Protein AF-A0A2A2KIH8-F1 (afdb_monomer)

pLDDT: mean 77.85, std 20.14, range [33.59, 98.0]

Radius of gyration: 23.36 Å; Cα contacts (8 Å, |Δi|>4): 238; chains: 1; bounding box: 43×48×64 Å

Secondary structure (DSSP, 8-state):
---------------------------STTTTTTGGGTT-TTTHHHHHHH-TTTTT--------------SS----SS-PPTT-EEETTEEE-HHHHHHHHH--SS-B-GGGSEEEEEEE-TTS-EEETT---S----BPTT-S--TTT--EEEE--SPBTTBGGGTTSEEEE-TT---SEEPPP--------

Nearest PDB structures (foldseek):
  6inn-assembly2_B  TM=8.068E-01  e=9.706E-04  Homo sapiens
  6inn-assembly4_D  TM=8.093E-01  e=1.180E-03  Homo sapiens
  6inu-assembly1_A  TM=7.851E-01  e=1.260E-03  Homo sapiens
  1lit-assembly1_A  TM=5.280E-01  e=1.057E-04  Homo sapiens
  6ioe-assembly1_A  TM=7.556E-01  e=3.818E-03  Homo sapiens

Foldseek 3Di:
DDDDDDDDDDDDDDDDDDDDDPPQAAQDPCCVVCLVCCPPPVCVVVCCVHPVPSSVVDDDDDDDDDDDDDDDFPQPPVDDPPQWDDDPSGTDHPLLVVLVVFDPQDADADQQFEFEQWWADLVRDIAGPVRPDPDDFFAFVCPPPDPPAFTTKTAQSHQHVPRNSSHSGIYGHGPPRNHPYYDDDDDPPDPDD

Sequence (193 aa):
MGMLGCFPLLTFIAIIASINGQTCVDTAFDCGAKAGLCNNRAYTKLMTKQCPKTCGFCKVEPATTTTEASVGGGRAGKHCPDGWSMYDDACYKENDYVAGLTRTGSSQKGDGMCWIGLKRDRGDNWYWTDKTVWDYRNWAPSEPDQPGTQYCVQITSDVYTGYPEYYQNWNSYGCNAKLRSYVCKRDVLRILN

Mean predicted aligned error: 17.0 Å

InterPro domains:
  IPR001304 C-type lectin-like [PS50041] (85-179)
  IPR001304 C-type lectin-like [SM00034] (31-185)
  IPR003582 ShKT domain [PF01549] (23-58)
  IPR003582 ShKT domain [PS51670] (24-58)
  IPR003582 ShKT domain [SM00254] (23-59)
  IPR016186 C-type lectin-like/link domain superfamily [G3DSA:3.10.100.10] (93-190)
  IPR016187 C-type lectin fold [SSF56436] (43-187)
  IPR050111 C-type lectin and snaclec domain-containing protein [PTHR22803] (93-187)

Structure (mmCIF, N/CA/C/O backbone):
data_AF-A0A2A2KIH8-F1
#
_entry.id   AF-A0A2A2KIH8-F1
#
loop_
_atom_site.group_PDB
_atom_site.id
_atom_site.type_symbol
_atom_site.label_atom_id
_atom_site.label_alt_id
_atom_site.label_comp_id
_atom_site.label_asym_id
_atom_site.label_entity_id
_atom_site.label_seq_id
_atom_site.pdbx_PDB_ins_code
_atom_site.Cartn_x
_atom_site.Cartn_y
_atom_site.Cartn_z
_atom_site.occupancy
_atom_site.B_iso_or_equiv
_atom_site.auth_seq_id
_atom_site.auth_comp_id
_atom_site.auth_asym_id
_atom_site.auth_atom_id
_atom_site.pdbx_PDB_model_num
ATOM 1 N N . MET A 1 1 ? 13.570 -20.140 15.283 1.00 40.03 1 MET A N 1
ATOM 2 C CA . MET A 1 1 ? 14.044 -19.120 16.244 1.00 40.03 1 MET A CA 1
ATOM 3 C C . MET A 1 1 ? 12.993 -18.028 16.298 1.00 40.03 1 MET A C 1
ATOM 5 O O . MET A 1 1 ? 12.716 -17.422 15.272 1.00 40.03 1 MET A O 1
ATOM 9 N N . GLY A 1 2 ? 12.297 -17.929 17.431 1.00 35.12 2 GLY A N 1
ATOM 10 C CA . GLY A 1 2 ? 11.087 -17.122 17.587 1.00 35.12 2 GLY A CA 1
ATOM 11 C C . GLY A 1 2 ? 11.357 -15.620 17.559 1.00 35.12 2 GLY A C 1
ATOM 12 O O . GLY A 1 2 ? 12.327 -15.153 18.151 1.00 35.12 2 GLY A O 1
ATOM 13 N N . MET A 1 3 ? 10.480 -14.871 16.890 1.00 36.09 3 MET A N 1
ATOM 14 C CA . MET A 1 3 ? 10.410 -13.422 17.053 1.00 36.09 3 MET A CA 1
ATOM 15 C C . MET A 1 3 ? 9.692 -13.132 18.370 1.00 36.09 3 MET A C 1
ATOM 17 O O . MET A 1 3 ? 8.492 -13.359 18.513 1.00 36.09 3 MET A O 1
ATOM 21 N N . LEU A 1 4 ? 10.495 -12.714 19.343 1.00 38.59 4 LEU A N 1
ATOM 22 C CA . LEU A 1 4 ? 10.086 -12.246 20.657 1.00 38.59 4 LEU A CA 1
ATOM 23 C C . LEU A 1 4 ? 9.239 -10.979 20.545 1.00 38.59 4 LEU A C 1
ATOM 25 O O . LEU A 1 4 ? 9.441 -10.137 19.671 1.00 38.59 4 LEU A O 1
ATOM 29 N N . GLY A 1 5 ? 8.265 -10.907 21.446 1.00 33.59 5 GLY A N 1
ATOM 30 C CA . GLY A 1 5 ? 7.178 -9.952 21.440 1.00 33.59 5 GLY A CA 1
ATOM 31 C C . GLY A 1 5 ? 7.586 -8.521 21.767 1.00 33.59 5 GLY A C 1
ATOM 32 O O . GLY A 1 5 ? 8.546 -8.244 22.480 1.00 33.59 5 GLY A O 1
ATOM 33 N N . CYS A 1 6 ? 6.758 -7.619 21.259 1.00 48.94 6 CYS A N 1
ATOM 34 C CA . CYS A 1 6 ? 6.640 -6.247 21.707 1.00 48.94 6 CYS A CA 1
ATOM 35 C C . CYS A 1 6 ? 6.055 -6.250 23.128 1.00 48.94 6 CYS A C 1
ATOM 37 O O . CYS A 1 6 ? 4.875 -6.547 23.284 1.00 48.94 6 CYS A O 1
ATOM 39 N N . PHE A 1 7 ? 6.852 -5.932 24.151 1.00 37.19 7 PHE A N 1
ATOM 40 C CA . PHE A 1 7 ? 6.341 -5.504 25.458 1.00 37.19 7 PHE A CA 1
ATOM 41 C C . PHE A 1 7 ? 7.174 -4.330 26.026 1.00 37.19 7 PHE A C 1
ATOM 43 O O . PHE A 1 7 ? 8.343 -4.179 25.669 1.00 37.19 7 PHE A O 1
ATOM 50 N N . PRO A 1 8 ? 6.539 -3.463 26.837 1.00 60.94 8 PRO A N 1
ATOM 51 C CA . PRO A 1 8 ? 6.831 -2.040 27.014 1.00 60.94 8 PRO A CA 1
ATOM 52 C C . PRO A 1 8 ? 7.525 -1.735 28.350 1.00 60.94 8 PRO A C 1
ATOM 54 O O . PRO A 1 8 ? 7.538 -2.588 29.225 1.00 60.94 8 PRO A O 1
ATOM 57 N N . LEU A 1 9 ? 7.988 -0.492 28.538 1.00 41.12 9 LEU A N 1
ATOM 58 C CA . LEU A 1 9 ? 8.052 0.256 29.816 1.00 41.12 9 LEU A CA 1
ATOM 59 C C . LEU A 1 9 ? 8.423 1.724 29.463 1.00 41.12 9 LEU A C 1
ATOM 61 O O . LEU A 1 9 ? 9.438 1.935 28.811 1.00 41.12 9 LEU A O 1
ATOM 65 N N . LEU A 1 10 ? 7.500 2.704 29.578 1.00 42.00 10 LEU A N 1
ATOM 66 C CA . LEU A 1 10 ? 7.214 3.576 30.755 1.00 42.00 10 LEU A CA 1
ATOM 67 C C . LEU A 1 10 ? 8.338 4.636 30.954 1.00 42.00 10 LEU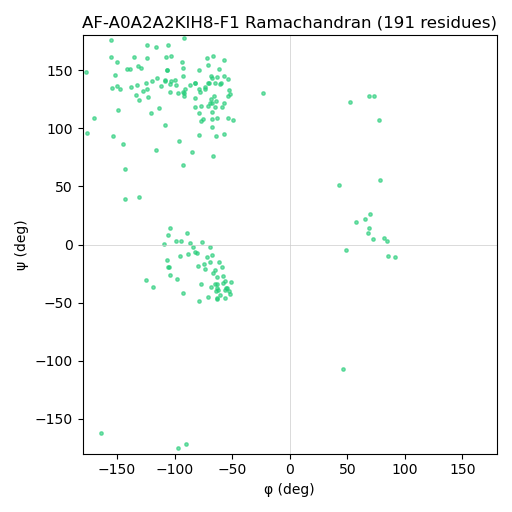 A C 1
ATOM 69 O O . LEU A 1 10 ? 9.499 4.263 30.955 1.00 42.00 10 LEU A O 1
ATOM 73 N N . THR A 1 11 ? 8.147 5.964 31.079 1.00 42.84 11 THR A N 1
ATOM 74 C CA . THR A 1 11 ? 7.104 6.795 31.731 1.00 42.84 11 THR A CA 1
ATOM 75 C C . THR A 1 11 ? 7.373 8.309 31.487 1.00 42.84 11 THR A C 1
ATOM 77 O O . THR A 1 11 ? 8.537 8.681 31.480 1.00 42.84 11 THR A O 1
ATOM 80 N N . PHE A 1 12 ? 6.312 9.146 31.410 1.00 41.41 12 PHE A N 1
ATOM 81 C CA . PHE A 1 12 ? 6.200 10.616 31.674 1.00 41.41 12 PHE A CA 1
ATOM 82 C C . PHE A 1 12 ? 7.186 11.596 30.978 1.00 41.41 12 PHE A C 1
ATOM 84 O O . PHE A 1 12 ? 8.391 11.490 31.124 1.00 41.41 12 PHE A O 1
ATOM 91 N N . ILE A 1 13 ? 6.732 12.601 30.211 1.00 42.28 13 ILE A N 1
ATOM 92 C CA . ILE A 1 13 ? 6.245 13.915 30.695 1.00 42.28 13 ILE A CA 1
ATOM 93 C C . ILE A 1 13 ? 5.121 14.451 29.785 1.00 42.28 13 ILE A C 1
ATOM 95 O O . ILE A 1 13 ? 5.240 14.475 28.563 1.00 42.28 13 ILE A O 1
ATOM 99 N N . ALA A 1 14 ? 4.046 14.929 30.412 1.00 45.81 14 ALA A N 1
ATOM 100 C CA . ALA A 1 14 ? 2.963 15.697 29.807 1.00 45.81 14 ALA A CA 1
ATOM 101 C C . ALA A 1 14 ? 3.190 17.200 30.025 1.00 45.81 14 ALA A C 1
ATOM 103 O O . ALA A 1 14 ? 3.364 17.558 31.183 1.00 45.81 14 ALA A O 1
ATOM 104 N N . ILE A 1 15 ? 3.104 18.048 28.983 1.00 42.38 15 ILE A N 1
ATOM 105 C CA . ILE A 1 15 ? 2.693 19.480 29.031 1.00 42.38 15 ILE A CA 1
ATOM 106 C C . ILE A 1 15 ? 2.097 19.847 27.642 1.00 42.38 15 ILE A C 1
ATOM 108 O O . ILE A 1 15 ? 2.833 19.892 26.666 1.00 42.38 15 ILE A O 1
ATOM 112 N N . ILE A 1 16 ? 0.773 19.758 27.434 1.00 45.53 16 ILE A N 1
ATOM 113 C CA . ILE A 1 16 ? -0.297 20.790 27.516 1.00 45.53 16 ILE A CA 1
ATOM 114 C C . ILE A 1 16 ? -0.380 21.748 26.307 1.00 45.53 16 ILE A C 1
ATOM 116 O O . ILE A 1 16 ? 0.359 22.720 26.215 1.00 45.53 16 ILE A O 1
ATOM 120 N N . ALA A 1 17 ? -1.424 21.551 25.492 1.00 34.47 17 ALA A N 1
ATOM 121 C CA . ALA A 1 17 ? -2.364 22.604 25.100 1.00 34.47 17 ALA A CA 1
ATOM 122 C C . ALA A 1 17 ? -3.743 21.961 24.868 1.00 34.47 17 ALA A C 1
ATOM 124 O O . ALA A 1 17 ? -3.915 21.093 24.017 1.00 34.47 17 ALA A O 1
ATOM 125 N N . SER A 1 18 ? -4.706 22.350 25.700 1.00 45.62 18 SER A N 1
ATOM 126 C CA . SER A 1 18 ? -6.111 21.968 25.592 1.00 45.62 18 SER A CA 1
ATOM 127 C C . SER A 1 18 ? -6.720 22.596 24.336 1.00 45.62 18 SER A C 1
ATOM 129 O O . SER A 1 18 ? -6.751 23.820 24.229 1.00 45.62 18 SER A O 1
ATOM 131 N N . ILE A 1 19 ? -7.245 21.776 23.425 1.00 46.00 19 ILE A N 1
ATOM 132 C CA . ILE A 1 19 ? -8.349 22.167 22.544 1.00 46.00 19 ILE A CA 1
ATOM 133 C C . ILE A 1 19 ? -9.507 21.205 22.810 1.00 46.00 19 ILE A C 1
ATOM 135 O O . ILE A 1 19 ? -9.412 19.993 22.639 1.00 46.00 19 ILE A O 1
ATOM 139 N N . ASN A 1 20 ? -10.552 21.802 23.374 1.00 45.47 20 ASN A N 1
ATOM 140 C CA . ASN A 1 20 ? -11.739 21.215 23.973 1.00 45.47 20 ASN A CA 1
ATOM 141 C C . ASN A 1 20 ? -12.441 20.161 23.105 1.00 45.47 20 ASN A C 1
ATOM 143 O O . ASN A 1 20 ? -13.191 20.485 22.192 1.00 45.47 20 ASN A O 1
ATOM 147 N N . GLY A 1 21 ? -12.298 18.904 23.511 1.00 47.25 21 GLY A N 1
ATOM 148 C CA . GLY A 1 21 ? -13.246 17.833 23.234 1.00 47.25 21 GLY A CA 1
ATOM 149 C C . GLY A 1 21 ? -13.265 16.920 24.450 1.00 47.25 21 GLY A C 1
ATOM 150 O O . GLY A 1 21 ? -12.470 15.989 24.531 1.00 47.25 21 GLY A O 1
ATOM 151 N N . GLN A 1 22 ? -14.096 17.231 25.450 1.00 52.88 22 GLN A N 1
ATOM 152 C CA . GLN A 1 22 ? -14.251 16.381 26.633 1.00 52.88 22 GLN A CA 1
ATOM 153 C C . GLN A 1 22 ? -14.841 15.037 26.198 1.00 52.88 22 GLN A C 1
ATOM 155 O O . GLN A 1 22 ? -16.054 14.871 26.090 1.00 52.88 22 GLN A O 1
ATOM 160 N N . THR A 1 23 ? -13.976 14.061 25.932 1.00 60.69 23 THR A N 1
ATOM 161 C CA . THR A 1 23 ? -14.383 12.676 25.722 1.00 60.69 23 THR A CA 1
ATOM 162 C C . THR A 1 23 ? -15.017 12.178 27.016 1.00 60.69 23 THR A C 1
ATOM 164 O O . THR A 1 23 ? -14.330 12.001 28.023 1.00 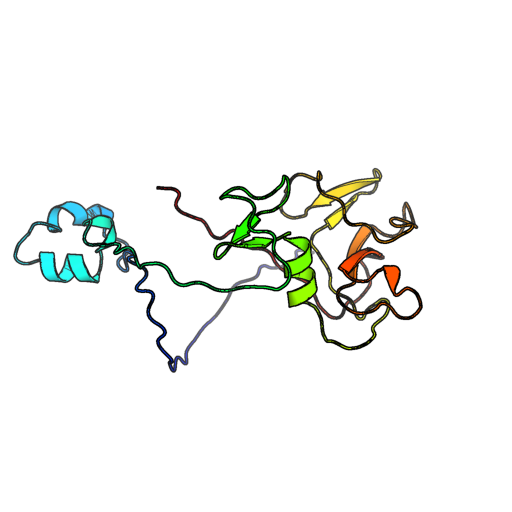60.69 23 THR A O 1
ATOM 167 N N . CYS A 1 24 ? -16.334 11.994 27.012 1.00 76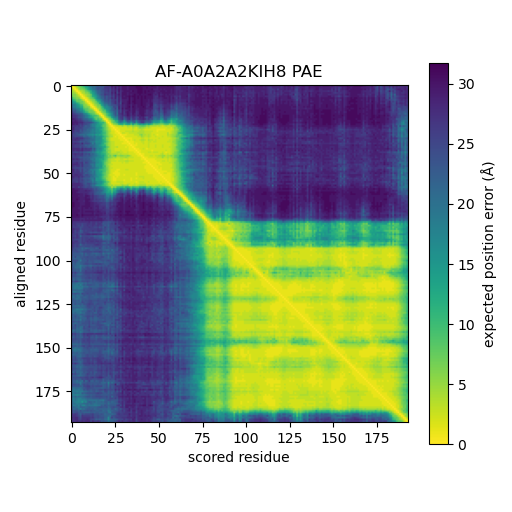.25 24 CYS A N 1
ATOM 168 C CA . CYS A 1 24 ? -17.060 11.502 28.172 1.00 76.25 24 CYS A CA 1
ATOM 169 C C . CYS A 1 24 ? -16.885 9.982 28.290 1.00 76.25 24 CYS A C 1
ATOM 171 O O . CYS A 1 24 ? -17.580 9.203 27.636 1.00 76.25 24 CYS A O 1
ATOM 173 N N . VAL A 1 25 ? -15.902 9.565 29.087 1.00 82.69 25 VAL A N 1
ATOM 174 C CA . VAL A 1 25 ? -15.542 8.160 29.307 1.00 82.69 25 VAL A CA 1
ATOM 175 C C . VAL A 1 25 ? -15.404 7.868 30.795 1.00 82.69 25 VAL A C 1
ATOM 177 O O . VAL A 1 25 ? -15.100 8.757 31.591 1.00 82.69 25 VAL A O 1
ATOM 180 N N . ASP A 1 26 ? -15.621 6.611 31.166 1.00 88.06 26 ASP A N 1
ATOM 181 C CA . ASP A 1 26 ? -15.340 6.136 32.516 1.00 88.06 26 ASP A CA 1
ATOM 182 C C . ASP A 1 26 ? -13.826 6.013 32.711 1.00 88.06 26 ASP A C 1
ATOM 184 O O . ASP A 1 26 ? -13.116 5.494 31.851 1.00 88.06 26 ASP A O 1
ATOM 188 N N . THR A 1 27 ? -13.328 6.516 33.836 1.00 85.19 27 THR A N 1
ATOM 189 C CA . THR A 1 27 ? -11.907 6.479 34.207 1.00 85.19 27 THR A CA 1
ATOM 190 C C . THR A 1 27 ? -11.608 5.437 35.282 1.00 85.19 27 THR A C 1
ATOM 192 O O . THR A 1 27 ? -10.458 5.024 35.416 1.00 85.19 27 THR A O 1
ATOM 195 N N . ALA A 1 28 ? -12.620 4.977 36.027 1.00 84.88 28 ALA A N 1
ATOM 196 C CA . ALA A 1 28 ? -12.488 3.861 36.961 1.00 84.88 28 ALA A CA 1
ATOM 197 C C . ALA A 1 28 ? -12.849 2.522 36.293 1.00 84.88 28 ALA A C 1
ATOM 199 O O . ALA A 1 28 ? -13.746 2.442 35.456 1.00 84.88 28 ALA A O 1
ATOM 200 N N . PHE A 1 29 ? -12.149 1.450 36.672 1.00 90.25 29 PHE A N 1
ATOM 201 C CA . PHE A 1 29 ? -12.326 0.119 36.076 1.00 90.25 29 PHE A CA 1
ATOM 202 C C . PHE A 1 29 ? -13.546 -0.637 36.628 1.00 90.25 29 PHE A C 1
ATOM 204 O O . PHE A 1 29 ? -14.017 -1.587 36.007 1.00 90.25 29 PHE A O 1
ATOM 211 N N . ASP A 1 30 ? -14.066 -0.232 37.788 1.00 89.69 30 ASP A N 1
ATOM 212 C CA . ASP A 1 30 ? -15.149 -0.906 38.507 1.00 89.69 30 ASP A CA 1
ATOM 213 C C . ASP A 1 30 ? -16.505 -0.194 38.374 1.00 89.69 30 ASP A C 1
ATOM 215 O O . ASP A 1 30 ? -17.454 -0.537 39.082 1.00 89.69 30 ASP A O 1
ATOM 219 N N . CYS A 1 31 ? -16.642 0.745 37.431 1.00 88.19 31 CYS A N 1
ATOM 220 C CA . CYS A 1 31 ? -17.881 1.497 37.221 1.00 88.19 31 CYS A CA 1
ATOM 221 C C . CYS A 1 31 ? -19.115 0.596 37.052 1.00 88.19 31 CYS A C 1
ATOM 223 O O . CYS A 1 31 ? -20.152 0.874 37.651 1.00 88.19 31 CYS A O 1
ATOM 225 N N . GLY A 1 32 ? -18.998 -0.532 36.339 1.00 89.94 32 GLY A N 1
ATOM 226 C CA . GLY A 1 32 ? -20.096 -1.494 36.175 1.00 89.94 32 GLY A CA 1
ATOM 227 C C . GLY A 1 32 ? -20.556 -2.130 37.493 1.00 89.94 32 GLY A C 1
ATOM 228 O O . GLY A 1 32 ? -21.753 -2.251 37.740 1.00 89.94 32 GLY A O 1
ATOM 229 N N . ALA A 1 33 ? -19.621 -2.456 38.390 1.00 90.38 33 ALA A N 1
ATOM 230 C CA . ALA A 1 33 ? -19.938 -2.986 39.718 1.00 90.38 33 ALA A CA 1
ATOM 231 C C . ALA A 1 33 ? -20.491 -1.905 40.666 1.00 90.38 33 ALA A C 1
ATOM 233 O O . ALA A 1 33 ? -21.143 -2.217 41.663 1.00 90.38 33 ALA A O 1
ATOM 234 N N . LYS A 1 34 ? -20.228 -0.627 40.367 1.00 90.12 34 LYS A N 1
ATOM 235 C CA . LYS A 1 34 ? -20.638 0.536 41.166 1.00 90.12 34 LYS A CA 1
ATOM 236 C C . LYS A 1 34 ? -21.797 1.324 40.558 1.00 90.12 34 LYS A C 1
ATOM 238 O O . LYS A 1 34 ? -22.163 2.355 41.113 1.00 90.12 34 LYS A O 1
ATOM 243 N N . ALA A 1 35 ? -22.433 0.839 39.492 1.00 87.62 35 ALA A N 1
ATOM 244 C CA . ALA A 1 35 ? -23.523 1.540 38.808 1.00 87.62 35 ALA A CA 1
ATOM 245 C C . ALA A 1 35 ? -24.699 1.900 39.743 1.00 87.62 35 ALA A C 1
ATOM 247 O O . ALA A 1 35 ? -25.306 2.961 39.616 1.00 87.62 35 ALA A O 1
ATOM 248 N N . GLY A 1 36 ? -24.965 1.086 40.772 1.00 90.88 36 GLY A N 1
ATOM 249 C CA . GLY A 1 36 ? -25.967 1.400 41.802 1.00 90.88 36 GLY A CA 1
ATOM 250 C C . GLY A 1 36 ? -25.684 2.682 42.606 1.00 90.88 36 GLY A C 1
ATOM 251 O O . GLY A 1 36 ? -26.578 3.208 43.265 1.00 90.88 36 GLY A O 1
ATOM 252 N N . LEU A 1 37 ? -24.461 3.220 42.546 1.00 90.12 37 LEU A N 1
ATOM 253 C CA . LEU A 1 37 ? -24.059 4.451 43.229 1.00 90.12 37 LEU A CA 1
ATOM 254 C C . LEU A 1 37 ? -24.320 5.722 42.412 1.00 90.12 37 LEU A C 1
ATOM 256 O O . LEU A 1 37 ? -24.197 6.812 42.970 1.00 90.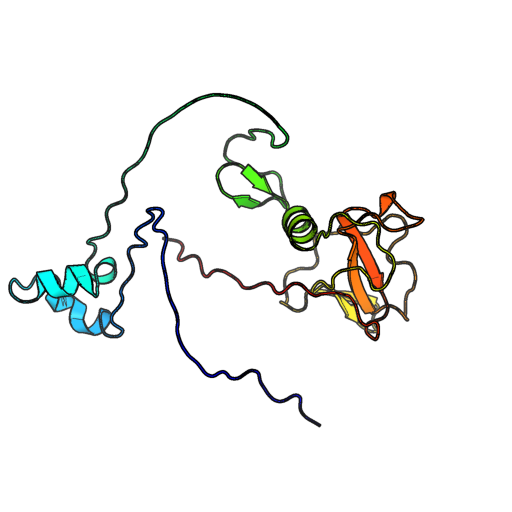12 37 LEU A O 1
ATOM 260 N N . CYS A 1 38 ? -24.707 5.618 41.134 1.00 89.75 38 CYS A N 1
ATOM 261 C CA . CYS A 1 38 ? -24.937 6.782 40.268 1.00 89.75 38 CYS A CA 1
ATOM 262 C C . CYS A 1 38 ? -25.954 7.771 40.873 1.00 89.75 38 CYS A C 1
ATOM 264 O O . CYS A 1 38 ? -25.755 8.986 40.829 1.00 89.75 38 CYS A O 1
ATOM 266 N N . ASN A 1 39 ? -26.988 7.243 41.536 1.00 87.56 39 ASN A N 1
ATOM 267 C CA . ASN A 1 39 ? -28.057 8.023 42.168 1.00 87.56 39 ASN A CA 1
ATOM 268 C C . ASN A 1 39 ? -27.871 8.212 43.687 1.00 87.56 39 ASN A C 1
ATOM 270 O O . ASN A 1 39 ? -28.734 8.783 44.353 1.00 87.56 39 ASN A O 1
ATOM 274 N N . ASN A 1 40 ? -26.767 7.727 44.267 1.00 92.50 40 ASN A N 1
ATOM 275 C CA . ASN A 1 40 ? -26.515 7.867 45.698 1.00 92.50 40 ASN A CA 1
ATOM 276 C C . ASN A 1 40 ? -25.925 9.247 46.007 1.00 92.50 40 ASN A C 1
ATOM 278 O O . ASN A 1 40 ? -24.803 9.541 45.613 1.00 92.50 40 ASN A O 1
ATOM 282 N N . ARG A 1 41 ? -26.622 10.052 46.815 1.00 88.94 41 ARG A N 1
ATOM 283 C CA . ARG A 1 41 ? -26.244 11.437 47.154 1.00 88.94 41 ARG A CA 1
ATOM 284 C C . ARG A 1 41 ? -24.798 11.620 47.641 1.00 88.94 41 ARG A C 1
ATOM 286 O O . ARG A 1 41 ? -24.212 12.670 47.383 1.00 88.94 41 ARG A O 1
ATOM 293 N N . ALA A 1 42 ? -24.222 10.634 48.332 1.00 88.69 42 ALA A N 1
ATOM 294 C CA . ALA A 1 42 ? -22.836 10.694 48.797 1.00 88.69 42 ALA A CA 1
ATOM 295 C C . ALA A 1 42 ? -21.822 10.429 47.669 1.00 88.69 42 ALA A C 1
ATOM 297 O O . ALA A 1 42 ? -20.752 11.033 47.643 1.00 88.69 42 ALA A O 1
ATOM 298 N N . TYR A 1 43 ? -22.173 9.566 46.713 1.00 83.50 43 TYR A N 1
ATOM 299 C CA . TYR A 1 43 ? -21.265 9.075 45.676 1.00 83.50 43 TYR A CA 1
ATOM 300 C C . TYR A 1 43 ? -21.527 9.668 44.291 1.00 83.50 43 TYR A C 1
ATOM 302 O O . TYR A 1 43 ? -20.642 9.593 43.447 1.00 83.50 43 TYR A O 1
ATOM 310 N N . THR A 1 44 ? -22.657 10.342 44.053 1.00 83.12 44 THR A N 1
ATOM 311 C CA . THR A 1 44 ? -22.998 10.956 42.758 1.00 83.12 44 THR A CA 1
ATOM 312 C C . THR A 1 44 ? -21.873 11.855 42.248 1.00 83.12 44 THR A C 1
ATOM 314 O O . THR A 1 44 ? -21.490 11.741 41.093 1.00 83.12 44 THR A O 1
ATOM 317 N N . LYS A 1 45 ? -21.244 12.672 43.107 1.00 86.12 45 LYS A N 1
ATOM 318 C CA . LYS A 1 45 ? -20.108 13.527 42.704 1.00 86.12 45 LYS A CA 1
ATOM 319 C C . LYS A 1 45 ? -18.883 12.735 42.239 1.00 86.12 45 LYS A C 1
ATOM 321 O O . LYS A 1 45 ? -18.177 13.180 41.338 1.00 86.12 45 LYS A O 1
ATOM 326 N N . LEU A 1 46 ? -18.611 11.600 42.879 1.00 86.94 46 LEU A N 1
ATOM 327 C CA . LEU A 1 46 ? -17.519 10.705 42.504 1.00 86.94 46 LEU A CA 1
ATOM 328 C C . LEU A 1 46 ? -17.851 10.003 41.186 1.00 86.94 46 LEU A C 1
ATOM 330 O O . LEU A 1 46 ? -17.041 10.007 40.264 1.00 86.94 46 LEU A O 1
ATOM 334 N N . MET A 1 47 ? -19.080 9.506 41.068 1.00 86.31 47 MET A N 1
ATOM 335 C CA . MET A 1 47 ? -19.576 8.818 39.883 1.00 86.31 47 MET A CA 1
ATOM 336 C C . MET A 1 47 ? -19.657 9.742 38.659 1.00 86.31 47 MET A C 1
ATOM 338 O O . MET A 1 47 ? -19.330 9.309 37.564 1.00 86.31 47 MET A O 1
ATOM 342 N N . THR A 1 48 ? -19.961 11.034 38.814 1.00 83.69 48 THR A N 1
ATOM 343 C CA . THR A 1 48 ? -19.884 12.014 37.712 1.00 83.69 48 THR A CA 1
ATOM 344 C C . THR A 1 48 ? -18.455 12.265 37.227 1.00 83.69 48 THR A C 1
ATOM 346 O O . THR A 1 48 ? -18.262 12.667 36.087 1.00 83.69 48 THR A O 1
ATOM 349 N N . LYS A 1 49 ? -17.433 12.034 38.058 1.00 84.69 49 LYS A N 1
ATOM 350 C CA . LYS A 1 49 ? -16.029 12.218 37.656 1.00 84.69 49 LYS A CA 1
ATOM 351 C C . LYS A 1 49 ? -15.400 10.942 37.116 1.00 84.69 49 LYS A C 1
ATOM 353 O O . LYS A 1 49 ? -14.642 10.991 36.155 1.00 84.69 49 LYS A O 1
ATOM 358 N N . GLN A 1 50 ? -15.681 9.818 37.765 1.00 89.38 50 GLN A N 1
ATOM 359 C CA . GLN A 1 50 ? -15.014 8.552 37.484 1.00 89.38 50 GLN A CA 1
ATOM 360 C C . GLN A 1 50 ? -15.811 7.639 36.569 1.00 89.38 50 GLN A C 1
ATOM 362 O O . GLN A 1 50 ? -15.217 6.877 35.816 1.00 89.38 50 GLN A O 1
ATOM 367 N N . CYS A 1 51 ? -17.136 7.741 36.615 1.00 91.81 51 CYS A N 1
ATOM 368 C CA . CYS A 1 51 ? -18.044 6.888 35.868 1.00 91.81 51 CYS A CA 1
ATOM 369 C C . CYS A 1 51 ? -19.119 7.687 35.091 1.00 91.81 51 CYS A C 1
ATOM 371 O O . CYS A 1 51 ? -20.295 7.302 35.119 1.00 91.81 51 CYS A O 1
ATOM 373 N N . PRO A 1 52 ? -18.789 8.829 34.442 1.00 88.06 52 PRO A N 1
ATOM 374 C CA . PRO A 1 52 ? -19.794 9.673 33.804 1.00 88.06 52 PRO A CA 1
ATOM 375 C C . PRO A 1 52 ? -20.535 8.976 32.665 1.00 88.06 52 PRO A C 1
ATOM 377 O O . PRO A 1 52 ? -21.697 9.293 32.427 1.00 88.06 52 PRO A O 1
ATOM 380 N N . LYS A 1 53 ? -19.901 8.014 31.989 1.00 86.06 53 LYS A N 1
ATOM 381 C CA . LYS A 1 53 ? -20.525 7.246 30.917 1.00 86.06 53 LYS A CA 1
ATOM 382 C C . LYS A 1 53 ? -21.430 6.159 31.491 1.00 86.06 53 LYS A C 1
ATOM 384 O O . LYS A 1 53 ? -22.594 6.099 31.108 1.00 86.06 53 LYS A O 1
ATOM 389 N N . THR A 1 54 ? -20.945 5.371 32.453 1.00 88.50 54 THR A N 1
ATOM 390 C CA . THR A 1 54 ? -21.757 4.349 33.141 1.00 88.50 54 THR A CA 1
ATOM 391 C C . THR A 1 54 ? -22.987 4.959 33.824 1.00 88.50 54 THR A C 1
ATOM 393 O O . THR A 1 54 ? -24.042 4.333 33.864 1.00 88.50 54 THR A O 1
ATOM 396 N N . CYS A 1 55 ? -22.885 6.193 34.325 1.00 88.38 55 CYS A N 1
ATOM 397 C CA . CYS A 1 55 ? -23.992 6.889 34.980 1.00 88.38 55 CYS A CA 1
ATOM 398 C C . CYS A 1 55 ? -24.812 7.818 34.071 1.00 88.38 55 CYS A C 1
ATOM 400 O O . CYS A 1 55 ? -25.720 8.483 34.565 1.00 88.38 55 CYS A O 1
ATOM 402 N N . GLY A 1 56 ? -24.509 7.890 32.770 1.00 83.75 56 GLY A N 1
ATOM 403 C CA . GLY A 1 56 ? -25.292 8.674 31.807 1.00 83.75 56 GLY A CA 1
ATOM 404 C C . GLY A 1 56 ? -25.188 10.198 31.961 1.00 83.75 56 GLY A C 1
ATOM 405 O O . GLY A 1 56 ? -26.102 10.919 31.575 1.00 83.75 56 GLY A O 1
ATOM 406 N N . PHE A 1 57 ? -24.090 10.714 32.515 1.00 85.19 57 PHE A N 1
ATOM 407 C CA . PHE A 1 57 ? -23.863 12.153 32.709 1.00 85.19 57 PHE A CA 1
ATOM 408 C C . PHE A 1 57 ? -23.289 12.873 31.476 1.00 85.19 57 PHE A C 1
ATOM 410 O O . PHE A 1 57 ? -23.097 14.089 31.508 1.00 85.19 57 PHE A O 1
ATOM 417 N N . CYS A 1 58 ? -23.019 12.152 30.388 1.00 84.12 58 CYS A N 1
ATOM 418 C CA . CYS A 1 58 ? -22.544 12.731 29.134 1.00 84.12 58 CYS A CA 1
ATOM 419 C C . CYS A 1 58 ? -23.642 13.576 28.463 1.00 84.12 58 CYS A C 1
ATOM 421 O O . CYS A 1 58 ? -24.721 13.062 28.178 1.00 84.12 58 CYS A O 1
ATOM 423 N N . LYS A 1 59 ? -23.367 14.851 28.158 1.00 69.81 59 LYS A N 1
ATOM 424 C CA . LYS A 1 59 ? -24.239 15.715 27.340 1.00 69.81 59 LYS A CA 1
ATOM 425 C C . LYS A 1 59 ? -23.559 16.025 26.006 1.00 69.81 59 LYS A C 1
ATOM 427 O O . LYS A 1 59 ? -22.369 16.324 25.996 1.00 69.81 59 LYS A O 1
ATOM 432 N N . VAL A 1 60 ? -24.308 15.967 24.905 1.00 50.34 60 VAL A N 1
ATOM 433 C CA . VAL A 1 60 ? -23.848 16.349 23.559 1.00 50.34 60 VAL A CA 1
ATOM 434 C C . VAL A 1 60 ? -24.652 17.580 23.140 1.00 50.34 60 VAL A C 1
ATOM 436 O O . VAL A 1 60 ? -25.876 17.491 23.066 1.00 50.34 60 VAL A O 1
ATOM 439 N N . GLU A 1 61 ? -24.003 18.723 22.911 1.00 46.47 61 GLU A N 1
ATOM 440 C CA . GLU A 1 61 ? -24.659 19.911 22.338 1.00 46.47 61 GLU A CA 1
ATOM 441 C C . GLU A 1 61 ? -24.362 20.029 20.831 1.00 46.47 61 GLU A C 1
ATOM 443 O O . GLU A 1 61 ? -23.238 19.735 20.416 1.00 46.47 61 GLU A O 1
ATOM 448 N N . PRO A 1 62 ? -25.339 20.445 20.000 1.00 54.62 62 PRO A N 1
ATOM 449 C CA . PRO A 1 62 ? -25.155 20.635 18.564 1.00 54.62 62 PRO A CA 1
ATOM 450 C C . PRO A 1 62 ? -24.730 22.082 18.252 1.00 54.62 62 PRO A C 1
ATOM 452 O O . PRO A 1 62 ? -25.355 23.021 18.740 1.00 54.62 62 PRO A O 1
ATOM 455 N N . ALA A 1 63 ? -23.709 22.280 17.410 1.00 39.25 63 ALA A N 1
ATOM 456 C CA . ALA A 1 63 ? -23.271 23.608 16.969 1.00 39.25 63 ALA A CA 1
ATOM 457 C C . ALA A 1 63 ? -23.466 23.823 15.458 1.00 39.25 63 ALA A C 1
ATOM 459 O O . ALA A 1 63 ? -23.333 22.912 14.643 1.00 39.25 63 ALA A O 1
ATOM 460 N N . THR A 1 64 ? -23.837 25.060 15.145 1.00 35.16 64 THR A N 1
ATOM 461 C CA . THR A 1 64 ? -24.551 25.559 13.968 1.00 35.16 64 THR A CA 1
ATOM 462 C C . THR A 1 64 ? -23.627 26.049 12.840 1.00 35.16 64 THR A C 1
ATOM 464 O O . THR A 1 64 ? -22.494 26.453 13.068 1.00 35.16 64 THR A O 1
ATOM 467 N N . THR A 1 65 ? -24.196 26.043 11.634 1.00 49.03 65 THR A N 1
ATOM 468 C CA . THR A 1 65 ? -23.831 26.584 10.310 1.00 49.03 65 THR A CA 1
ATOM 469 C C . THR A 1 65 ? -22.857 27.776 10.221 1.00 49.03 65 THR A C 1
ATOM 471 O O . THR A 1 65 ? -23.188 28.844 10.727 1.00 49.03 65 THR A O 1
ATOM 474 N N . THR A 1 66 ? -21.818 27.666 9.370 1.00 35.75 66 THR A N 1
ATOM 475 C CA . THR A 1 66 ? -21.320 28.788 8.535 1.00 35.75 66 THR A CA 1
ATOM 476 C C . THR A 1 66 ? -20.697 28.301 7.210 1.00 35.75 66 THR A C 1
ATOM 478 O O . THR A 1 66 ? -19.972 27.312 7.157 1.00 35.75 66 THR A O 1
ATOM 481 N N . THR A 1 67 ? -21.043 29.013 6.137 1.00 48.31 67 THR A N 1
ATOM 482 C CA . THR A 1 67 ? -20.530 29.036 4.746 1.00 48.31 67 THR A CA 1
ATOM 483 C C . THR A 1 67 ? -19.034 29.444 4.707 1.00 48.31 67 THR A C 1
ATOM 485 O O . THR A 1 67 ? -18.594 30.102 5.637 1.00 48.31 67 THR A O 1
ATOM 488 N N . GLU A 1 68 ? -18.128 29.077 3.786 1.00 42.09 68 GLU A N 1
ATOM 489 C CA . GLU A 1 68 ? -18.046 29.134 2.307 1.00 42.09 68 GLU A CA 1
ATOM 490 C C . GLU A 1 68 ? -16.906 28.188 1.793 1.00 42.09 68 GLU A C 1
ATOM 492 O O . GLU A 1 68 ? -16.527 27.253 2.487 1.00 42.09 68 GLU A O 1
ATOM 497 N N . ALA A 1 69 ? -16.423 28.347 0.551 1.00 45.38 69 ALA A N 1
ATOM 498 C CA . ALA A 1 69 ? -16.080 27.281 -0.405 1.00 45.38 69 ALA A CA 1
ATOM 499 C C . ALA A 1 69 ? -14.590 26.903 -0.652 1.00 45.38 69 ALA A C 1
ATOM 501 O O . ALA A 1 69 ? -13.686 27.717 -0.512 1.00 45.38 69 ALA A O 1
ATOM 502 N N . SER A 1 70 ? -14.432 25.698 -1.244 1.00 57.41 70 SER A N 1
ATOM 503 C CA . SER A 1 70 ? -13.342 25.159 -2.106 1.00 57.41 70 SER A CA 1
ATOM 504 C C . SER A 1 70 ? -11.973 24.902 -1.448 1.00 57.41 70 SER A C 1
ATOM 506 O O . SER A 1 70 ? -11.430 25.767 -0.786 1.00 57.41 70 SER A O 1
ATOM 508 N N . VAL A 1 71 ? -11.352 23.720 -1.551 1.00 46.59 71 VAL A N 1
ATOM 509 C CA . VAL A 1 71 ? -10.869 23.029 -2.762 1.00 46.59 71 VAL A CA 1
ATOM 510 C C . VAL A 1 71 ? -10.823 21.511 -2.502 1.00 46.59 71 VAL A C 1
ATOM 512 O O . VAL A 1 71 ? -10.308 21.083 -1.477 1.00 46.59 71 VAL A O 1
ATOM 515 N N . GLY A 1 72 ? -11.308 20.698 -3.448 1.00 46.72 72 GLY A N 1
ATOM 516 C CA . GLY A 1 72 ? -10.974 19.265 -3.513 1.00 46.72 72 GLY A CA 1
ATOM 517 C C . GLY A 1 72 ? -11.710 18.341 -2.538 1.00 46.72 72 GLY A C 1
ATOM 518 O O . GLY A 1 72 ? -11.088 17.585 -1.806 1.00 46.72 72 GLY A O 1
ATOM 519 N N . GLY A 1 73 ? -13.037 18.366 -2.564 1.00 41.12 73 GLY A N 1
ATOM 520 C CA . GLY A 1 73 ? -13.887 17.402 -1.872 1.00 41.12 73 GLY A CA 1
ATOM 521 C C . GLY A 1 73 ? -15.322 17.728 -2.226 1.00 41.12 73 GLY A C 1
ATOM 522 O O . GLY A 1 73 ? -15.894 18.675 -1.690 1.00 41.12 73 GLY A O 1
ATOM 523 N N . GLY A 1 74 ? -15.874 17.043 -3.227 1.00 42.12 74 GLY A N 1
ATOM 524 C CA . GLY A 1 74 ? -17.263 17.259 -3.611 1.00 42.12 74 GLY A CA 1
ATOM 525 C C . GLY A 1 74 ? -18.147 17.089 -2.379 1.00 42.12 74 GLY A C 1
ATOM 526 O O . GLY A 1 74 ? -18.046 16.076 -1.691 1.00 42.12 74 GLY A O 1
ATOM 527 N N . ARG A 1 75 ? -19.009 18.073 -2.098 1.00 46.94 75 ARG A N 1
ATOM 528 C CA . ARG A 1 75 ? -20.129 17.907 -1.166 1.00 46.94 75 ARG A CA 1
ATOM 529 C C . ARG A 1 75 ? -21.105 16.907 -1.787 1.00 46.94 75 ARG A C 1
ATOM 531 O O . ARG A 1 75 ? -22.127 17.288 -2.347 1.00 46.94 75 ARG A O 1
ATOM 538 N N . ALA A 1 76 ? -20.754 15.627 -1.745 1.00 43.81 76 ALA A N 1
ATOM 539 C CA . ALA A 1 76 ? -21.699 14.550 -1.953 1.00 43.81 76 ALA A CA 1
ATOM 540 C C . ALA A 1 76 ? -22.587 14.531 -0.707 1.00 43.81 76 ALA A C 1
ATOM 542 O O . ALA A 1 76 ? -22.090 14.453 0.415 1.00 43.81 76 ALA A O 1
ATOM 543 N N . GLY A 1 77 ? -23.892 14.733 -0.883 1.00 52.56 77 GLY A N 1
ATOM 544 C CA . GLY A 1 77 ? -24.826 14.851 0.230 1.00 52.56 77 GLY A CA 1
ATOM 545 C C . GLY A 1 77 ? -24.718 13.657 1.173 1.00 52.56 77 GLY A C 1
ATOM 546 O O . GLY A 1 77 ? -25.130 12.576 0.797 1.00 52.56 77 GLY A O 1
ATOM 547 N N . LYS A 1 78 ? -24.164 13.857 2.376 1.00 61.97 78 LYS A N 1
ATOM 548 C CA . LYS A 1 78 ? -24.053 12.913 3.513 1.00 61.97 78 LYS A CA 1
ATOM 549 C C . LYS A 1 78 ? -23.525 11.489 3.243 1.00 61.97 78 LYS A C 1
ATOM 551 O O . LYS A 1 78 ? -23.346 10.741 4.199 1.00 61.97 78 LYS A O 1
ATOM 556 N N . HIS A 1 79 ? -23.274 11.102 2.000 1.00 75.81 79 HIS A N 1
ATOM 557 C CA . HIS A 1 79 ? -22.865 9.768 1.604 1.00 75.81 79 HIS A CA 1
ATOM 558 C C . HIS A 1 79 ? -21.658 9.868 0.685 1.00 75.81 79 HIS A C 1
ATOM 560 O O . HIS A 1 79 ? -21.681 10.566 -0.331 1.00 75.81 79 HIS A O 1
ATOM 566 N N . CYS A 1 80 ? -20.597 9.175 1.073 1.00 75.75 80 CYS A N 1
ATOM 567 C CA . CYS A 1 80 ? -19.404 9.068 0.261 1.00 75.75 80 CYS A CA 1
ATOM 568 C C . CYS A 1 80 ? -19.601 8.033 -0.850 1.00 75.75 80 CYS A C 1
ATOM 570 O O . CYS A 1 80 ? -20.358 7.087 -0.648 1.00 75.75 80 CYS A O 1
ATOM 572 N N . PRO A 1 81 ? -18.937 8.186 -2.009 1.00 80.94 81 PRO A N 1
ATOM 573 C CA . PRO A 1 81 ? -18.943 7.150 -3.037 1.00 80.94 81 PRO A CA 1
ATOM 574 C C . PRO A 1 81 ? -18.417 5.814 -2.493 1.00 80.94 81 PRO A C 1
ATOM 576 O O . PRO A 1 81 ? -17.656 5.794 -1.523 1.00 80.94 81 PRO A O 1
ATOM 579 N N . ASP A 1 82 ? -18.754 4.702 -3.144 1.00 73.38 82 ASP A N 1
ATOM 580 C CA . ASP A 1 82 ? -18.256 3.381 -2.746 1.00 73.38 82 ASP A CA 1
ATOM 581 C C . ASP A 1 82 ? -16.719 3.363 -2.634 1.00 73.38 82 ASP A C 1
ATOM 583 O O . ASP A 1 82 ? -15.999 3.861 -3.505 1.00 73.38 82 ASP A O 1
ATOM 587 N N . GLY A 1 83 ? -16.208 2.808 -1.530 1.00 66.94 83 GLY A N 1
ATOM 588 C CA . GLY A 1 83 ? -14.771 2.761 -1.227 1.00 66.94 83 GLY A CA 1
ATOM 589 C C . GLY A 1 83 ? -14.188 4.041 -0.611 1.00 66.94 83 GLY A C 1
ATOM 590 O O . GLY A 1 83 ? -12.978 4.118 -0.398 1.00 66.94 83 GLY A O 1
ATOM 591 N N . TRP A 1 84 ? -15.021 5.036 -0.300 1.00 76.62 84 TRP A N 1
ATOM 592 C CA . TRP A 1 84 ? -14.625 6.247 0.417 1.00 76.62 84 TRP A CA 1
ATOM 593 C C . TRP A 1 84 ? -15.192 6.247 1.836 1.00 76.62 84 TRP A C 1
ATOM 595 O O . TRP A 1 84 ? -16.336 5.867 2.075 1.00 76.62 84 TRP A O 1
ATOM 605 N N . SER A 1 85 ? -14.394 6.720 2.787 1.00 74.94 85 SER A N 1
ATOM 606 C CA . SER A 1 85 ? -14.804 6.887 4.181 1.00 74.94 85 SER A CA 1
ATOM 607 C C . SER A 1 85 ? -15.075 8.354 4.488 1.00 74.94 85 SER A C 1
ATOM 609 O O . SER A 1 85 ? -14.306 9.224 4.085 1.00 74.94 85 SER A O 1
ATOM 611 N N . MET A 1 86 ? -16.145 8.631 5.233 1.00 64.19 86 MET A N 1
ATOM 612 C CA . MET A 1 86 ? -16.427 9.975 5.736 1.00 64.19 86 MET A CA 1
ATOM 613 C C . MET A 1 86 ? -15.616 10.247 7.009 1.00 64.19 86 MET A C 1
ATOM 615 O O . MET A 1 86 ? -15.691 9.488 7.982 1.00 64.19 86 MET A O 1
ATOM 619 N N . TYR A 1 87 ? -14.866 11.341 7.018 1.00 64.62 87 TYR A N 1
ATOM 620 C CA . TYR A 1 87 ? -14.169 11.877 8.185 1.00 64.62 87 TYR A CA 1
ATOM 621 C C . TYR A 1 87 ? -14.346 13.399 8.172 1.00 64.62 87 TYR A C 1
ATOM 623 O O . TYR A 1 87 ? -14.240 13.984 7.109 1.00 64.62 87 TYR A O 1
ATOM 631 N N . ASP A 1 88 ? -14.662 14.033 9.302 1.00 67.44 88 ASP A N 1
ATOM 632 C CA . ASP A 1 88 ? -14.777 15.505 9.413 1.00 67.44 88 ASP A CA 1
ATOM 633 C C . ASP A 1 88 ? -15.524 16.191 8.235 1.00 67.44 88 ASP A C 1
ATOM 635 O O . ASP A 1 88 ? -15.002 17.081 7.570 1.00 67.44 88 ASP A O 1
ATOM 639 N N . ASP A 1 89 ? -16.728 15.693 7.911 1.00 68.69 89 ASP A N 1
ATOM 640 C CA . ASP A 1 89 ? -17.595 16.159 6.809 1.00 68.69 89 ASP A CA 1
ATOM 641 C C . ASP A 1 89 ? -16.990 16.131 5.386 1.00 68.69 89 ASP A C 1
ATOM 643 O O . ASP A 1 89 ? -17.521 16.744 4.454 1.00 68.69 89 ASP A O 1
ATOM 647 N N . ALA A 1 90 ? -15.931 15.348 5.178 1.00 67.75 90 ALA A N 1
ATOM 648 C CA . ALA A 1 90 ? -15.329 15.099 3.876 1.00 67.75 90 ALA A CA 1
ATOM 649 C C . ALA A 1 90 ? -15.143 13.598 3.603 1.00 67.75 90 ALA A C 1
ATOM 651 O O . ALA A 1 90 ? -15.004 12.769 4.505 1.00 67.75 90 ALA A O 1
ATOM 652 N N . CYS A 1 91 ? -15.166 13.238 2.322 1.00 74.31 91 CYS A N 1
ATOM 653 C CA . CYS A 1 91 ? -14.918 11.876 1.873 1.00 74.31 91 CYS A CA 1
ATOM 654 C C . CYS A 1 91 ? -13.436 11.703 1.568 1.00 74.31 91 CYS A C 1
ATOM 656 O O . CYS A 1 91 ? -12.880 12.443 0.758 1.00 74.31 91 CYS A O 1
ATOM 658 N N . TYR A 1 92 ? -12.825 10.680 2.155 1.00 70.94 92 TYR A N 1
ATOM 659 C CA . TYR A 1 92 ? -11.426 10.335 1.939 1.00 70.94 92 TYR A CA 1
ATOM 660 C C . TYR A 1 92 ? -11.293 8.888 1.486 1.00 70.94 92 TYR A C 1
ATOM 662 O O . TYR A 1 92 ? -11.935 7.986 2.033 1.00 70.94 92 TYR A O 1
ATOM 670 N N . LYS A 1 93 ? -10.406 8.649 0.521 1.00 84.25 93 LYS A N 1
ATOM 671 C CA . LYS A 1 93 ? -9.848 7.314 0.321 1.00 84.25 93 LYS A CA 1
ATOM 672 C C . LYS A 1 93 ? -8.759 7.090 1.356 1.00 84.25 93 LYS A C 1
ATOM 674 O O . LYS A 1 93 ? -7.887 7.938 1.540 1.00 84.25 93 LYS A O 1
ATOM 679 N N . GLU A 1 94 ? -8.776 5.922 1.990 1.00 85.12 94 GLU A N 1
ATOM 680 C CA . GLU A 1 94 ? -7.736 5.527 2.949 1.00 85.12 94 GLU A CA 1
ATOM 681 C C . GLU A 1 94 ? -6.335 5.627 2.320 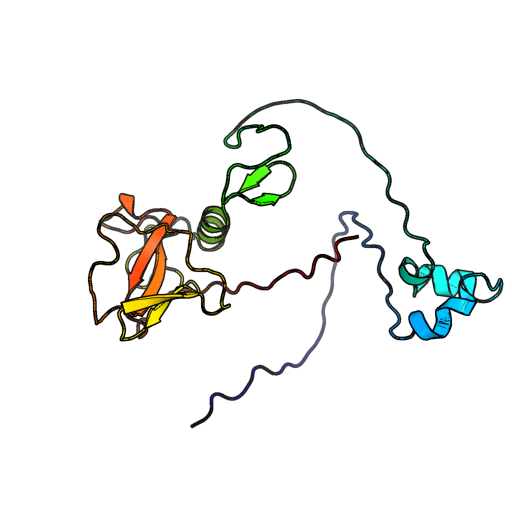1.00 85.12 94 GLU A C 1
ATOM 683 O O . GLU A 1 94 ? -5.403 6.110 2.958 1.00 85.12 94 GLU A O 1
ATOM 688 N N . ASN A 1 95 ? -6.206 5.278 1.036 1.00 89.44 95 ASN A N 1
ATOM 689 C CA . ASN A 1 95 ? -4.957 5.403 0.287 1.00 89.44 95 ASN A CA 1
ATOM 690 C C . ASN A 1 95 ? -4.382 6.826 0.293 1.00 89.44 95 ASN A C 1
ATOM 692 O O . ASN A 1 95 ? -3.190 6.993 0.532 1.00 89.44 95 ASN A O 1
ATOM 696 N N . ASP A 1 96 ? -5.211 7.841 0.053 1.00 88.69 96 ASP A N 1
ATOM 697 C CA . ASP A 1 96 ? -4.752 9.228 -0.086 1.00 88.69 96 ASP A CA 1
ATOM 698 C C . ASP A 1 96 ? -4.250 9.758 1.260 1.00 88.69 96 ASP A C 1
ATOM 700 O O . ASP A 1 96 ? -3.233 10.450 1.334 1.00 88.69 96 ASP A O 1
ATOM 704 N N . TYR A 1 97 ? -4.915 9.350 2.345 1.00 86.94 97 TYR A N 1
ATOM 705 C CA . TYR A 1 97 ? -4.466 9.626 3.704 1.00 86.94 97 TYR A CA 1
ATOM 706 C C . TYR A 1 97 ? -3.114 8.959 4.006 1.00 86.94 97 TYR A C 1
ATOM 708 O O . TYR A 1 97 ? -2.195 9.616 4.497 1.00 86.94 97 TYR A O 1
ATOM 716 N N . VAL A 1 98 ? -2.954 7.674 3.667 1.00 90.25 98 VAL A N 1
ATOM 717 C CA . VAL A 1 98 ? -1.694 6.932 3.859 1.00 90.25 98 VAL A CA 1
ATOM 718 C C . VAL A 1 98 ? -0.560 7.523 3.008 1.00 90.25 98 VAL A C 1
ATOM 720 O O . VAL A 1 98 ? 0.569 7.667 3.488 1.00 90.25 98 VAL A O 1
ATOM 723 N N . ALA A 1 99 ? -0.846 7.921 1.766 1.00 91.12 99 ALA A N 1
ATOM 724 C CA . ALA A 1 99 ? 0.116 8.589 0.897 1.00 91.12 99 ALA A CA 1
ATOM 725 C C . ALA A 1 99 ? 0.538 9.944 1.484 1.00 91.12 99 ALA A C 1
ATOM 727 O O . ALA A 1 99 ? 1.729 10.226 1.589 1.00 91.12 99 ALA A O 1
ATOM 728 N N . GLY A 1 100 ? -0.420 10.751 1.946 1.00 89.88 100 GLY A N 1
ATOM 729 C CA . GLY A 1 100 ? -0.148 12.032 2.596 1.00 89.88 100 GLY A CA 1
ATOM 730 C C . GLY A 1 100 ? 0.701 11.897 3.862 1.00 89.88 100 GLY A C 1
ATOM 731 O O . GLY A 1 100 ? 1.663 12.642 4.029 1.00 89.88 100 GLY A O 1
ATOM 732 N N . LEU A 1 101 ? 0.399 10.914 4.718 1.00 89.12 101 LEU A N 1
ATOM 733 C CA . LEU A 1 101 ? 1.121 10.669 5.972 1.00 89.12 101 LEU A CA 1
ATOM 734 C C . LEU A 1 101 ? 2.591 10.285 5.753 1.00 89.12 101 LEU A C 1
ATOM 736 O O . LEU A 1 101 ? 3.451 10.593 6.575 1.00 89.12 101 LEU A O 1
ATOM 740 N N . THR A 1 102 ? 2.878 9.572 4.666 1.00 91.31 102 THR A N 1
ATOM 741 C CA . THR A 1 102 ? 4.211 9.007 4.412 1.00 91.31 102 THR A CA 1
ATOM 742 C C . THR A 1 102 ? 5.085 9.884 3.523 1.00 91.31 102 THR A C 1
ATOM 744 O O . THR A 1 102 ? 6.285 9.613 3.413 1.00 91.31 102 THR A O 1
ATOM 747 N N . ARG A 1 103 ? 4.515 10.928 2.915 1.00 92.50 103 ARG A N 1
ATOM 748 C CA . ARG A 1 103 ? 5.193 11.854 2.006 1.00 92.50 103 ARG A CA 1
ATOM 749 C C . ARG A 1 103 ? 6.278 12.662 2.719 1.00 92.50 103 ARG A C 1
ATOM 751 O O . ARG A 1 103 ? 6.082 13.154 3.826 1.00 92.50 103 ARG A O 1
ATOM 758 N N . THR A 1 104 ? 7.413 12.848 2.050 1.00 88.00 104 THR A N 1
ATOM 759 C CA . THR A 1 104 ? 8.513 13.714 2.516 1.00 88.00 104 THR A CA 1
ATOM 760 C C . THR A 1 104 ? 8.603 15.027 1.753 1.00 88.00 104 THR A C 1
ATOM 762 O O . THR A 1 104 ? 9.204 15.977 2.245 1.00 88.00 104 THR A O 1
ATOM 765 N N . GLY A 1 105 ? 8.005 15.092 0.561 1.00 86.81 105 GLY A N 1
ATOM 766 C CA . GLY A 1 105 ? 8.078 16.258 -0.317 1.00 86.81 105 GLY A CA 1
ATOM 767 C C . GLY A 1 105 ? 9.329 16.282 -1.198 1.00 86.81 105 GLY A C 1
ATOM 768 O O . GLY A 1 105 ? 9.497 17.225 -1.965 1.00 86.81 105 GLY A O 1
ATOM 769 N N . SER A 1 106 ? 10.163 15.244 -1.130 1.00 84.00 106 SER A N 1
ATOM 770 C CA . SER A 1 106 ? 11.373 15.083 -1.942 1.00 84.00 106 SER A CA 1
ATOM 771 C C . SER A 1 106 ? 11.159 14.024 -3.017 1.00 84.00 106 SER A C 1
ATOM 773 O O . SER A 1 106 ? 10.418 13.073 -2.797 1.00 84.00 106 SER A O 1
ATOM 775 N N . SER A 1 107 ? 11.835 14.134 -4.162 1.00 85.81 107 SER A N 1
ATOM 776 C CA . SER A 1 107 ? 11.870 13.037 -5.138 1.00 85.81 107 S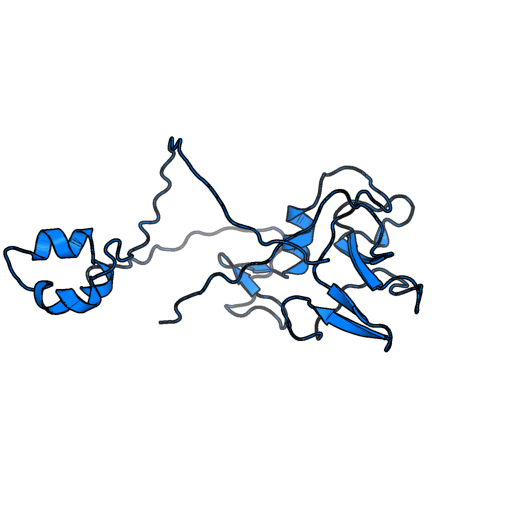ER A CA 1
ATOM 777 C C . SER A 1 107 ? 12.612 11.841 -4.543 1.00 85.81 107 SER A C 1
ATOM 779 O O . SER A 1 107 ? 13.734 11.980 -4.056 1.00 85.81 107 SER A O 1
ATOM 781 N N . GLN A 1 108 ? 11.986 10.670 -4.580 1.00 89.56 108 GLN A N 1
ATOM 782 C CA . GLN A 1 108 ? 12.518 9.429 -4.014 1.00 89.56 108 GLN A CA 1
ATOM 783 C C . GLN A 1 108 ? 12.578 8.352 -5.111 1.00 89.56 108 GLN A C 1
ATOM 785 O O . GLN A 1 108 ? 12.093 8.548 -6.225 1.00 89.56 108 GLN A O 1
ATOM 790 N N . LYS A 1 109 ? 13.191 7.202 -4.834 1.00 88.38 109 LYS A N 1
ATOM 791 C CA . LYS A 1 109 ? 13.134 6.000 -5.689 1.00 88.38 109 LYS A CA 1
ATOM 792 C C . LYS A 1 109 ? 13.256 4.758 -4.818 1.00 88.38 109 LYS A C 1
ATOM 794 O O . LYS A 1 109 ? 13.844 4.861 -3.747 1.00 88.38 109 LYS A O 1
ATOM 799 N N . GLY A 1 110 ? 12.776 3.608 -5.292 1.00 88.12 110 GLY A N 1
ATOM 800 C CA . GLY A 1 110 ? 13.019 2.305 -4.666 1.00 88.12 110 GLY A CA 1
ATOM 801 C C . GLY A 1 110 ? 12.820 2.312 -3.148 1.00 88.12 110 GLY A C 1
ATOM 802 O O . GLY A 1 110 ? 11.696 2.417 -2.668 1.00 88.12 110 GLY A O 1
ATOM 803 N N . ASP A 1 111 ? 13.927 2.242 -2.406 1.00 91.69 111 ASP A N 1
ATOM 804 C CA . ASP A 1 111 ? 13.973 2.181 -0.944 1.00 91.69 111 ASP A CA 1
ATOM 805 C C . ASP A 1 111 ? 13.551 3.462 -0.202 1.00 91.69 111 ASP A C 1
ATOM 807 O O . ASP A 1 111 ? 13.213 3.406 0.979 1.00 91.69 111 ASP A O 1
ATOM 811 N N . GLY A 1 112 ? 13.462 4.607 -0.880 1.00 92.38 112 GLY A N 1
ATOM 812 C CA . GLY A 1 112 ? 12.951 5.858 -0.304 1.00 92.38 112 GLY A CA 1
ATOM 813 C C . GLY A 1 112 ? 11.443 5.866 0.002 1.00 92.38 112 GLY A C 1
ATOM 814 O O . GLY A 1 112 ? 10.927 6.862 0.517 1.00 92.38 112 GLY A O 1
ATOM 815 N N . MET A 1 113 ? 10.734 4.779 -0.313 1.00 94.00 113 MET A N 1
ATOM 816 C CA . MET A 1 113 ? 9.281 4.647 -0.175 1.00 94.00 113 MET A CA 1
ATOM 817 C C . MET A 1 113 ? 8.859 4.095 1.191 1.00 94.00 113 MET A C 1
ATOM 819 O O . MET A 1 113 ? 9.662 3.992 2.122 1.00 94.00 113 MET A O 1
ATOM 823 N N . CYS A 1 114 ? 7.571 3.783 1.332 1.00 95.94 114 CYS A N 1
ATOM 824 C CA . CYS A 1 114 ? 6.991 3.306 2.578 1.00 95.94 114 CYS A CA 1
ATOM 825 C C . CYS A 1 114 ? 6.290 1.958 2.395 1.00 95.94 114 CYS A C 1
ATOM 827 O O . CYS A 1 114 ? 5.514 1.785 1.456 1.00 95.94 114 CYS A O 1
ATOM 829 N N . TRP A 1 115 ? 6.529 1.009 3.302 1.00 97.94 115 TRP A N 1
ATOM 830 C CA . TRP A 1 115 ? 5.817 -0.267 3.305 1.00 97.94 115 TRP A CA 1
ATOM 831 C C . TRP A 1 115 ? 4.357 -0.098 3.730 1.00 97.94 115 TRP A C 1
ATOM 833 O O . TRP A 1 115 ? 4.060 0.581 4.718 1.00 97.94 115 TRP A O 1
ATOM 843 N N . ILE A 1 116 ? 3.470 -0.819 3.042 1.00 97.94 116 ILE A N 1
ATOM 844 C CA . ILE A 1 116 ? 2.084 -1.048 3.460 1.00 97.94 116 ILE A CA 1
ATOM 845 C C . ILE A 1 116 ? 1.841 -2.538 3.736 1.00 97.94 116 ILE A C 1
ATOM 847 O O . ILE A 1 116 ? 2.680 -3.393 3.452 1.00 97.94 116 ILE A O 1
ATOM 851 N N . GLY A 1 117 ? 0.687 -2.858 4.322 1.00 97.00 117 GLY A N 1
ATOM 852 C CA . GLY A 1 117 ? 0.346 -4.217 4.757 1.00 97.00 117 GLY A CA 1
ATOM 853 C C . GLY A 1 117 ? -0.057 -5.198 3.649 1.00 97.00 117 GLY A C 1
ATOM 854 O O . GLY A 1 117 ? -0.420 -6.327 3.970 1.00 97.00 117 GLY A O 1
ATOM 855 N N . LEU A 1 118 ? -0.043 -4.801 2.372 1.00 98.00 118 LEU A N 1
ATOM 856 C CA . LEU A 1 118 ? -0.406 -5.689 1.265 1.00 98.00 118 LEU A CA 1
ATOM 857 C C . LEU A 1 118 ? 0.760 -6.629 0.948 1.00 98.00 118 LEU A C 1
ATOM 859 O O . LEU A 1 118 ? 1.909 -6.203 0.797 1.00 98.00 118 LEU A O 1
ATOM 863 N N . LYS A 1 119 ? 0.455 -7.920 0.846 1.00 96.81 119 LYS A N 1
ATOM 864 C CA . LYS A 1 119 ? 1.414 -8.974 0.531 1.00 96.81 119 LYS A CA 1
ATOM 865 C C . LYS A 1 119 ? 0.862 -9.935 -0.502 1.00 96.81 119 LYS A C 1
ATOM 867 O O . LYS A 1 119 ? -0.345 -10.031 -0.702 1.00 96.81 119 LYS A O 1
ATOM 872 N N . ARG A 1 120 ? 1.780 -10.666 -1.122 1.00 95.56 120 ARG A N 1
ATOM 873 C CA . ARG A 1 120 ? 1.488 -11.768 -2.027 1.00 95.56 120 ARG A CA 1
ATOM 874 C C . ARG A 1 120 ? 2.085 -13.061 -1.498 1.00 95.56 120 ARG A C 1
ATOM 876 O O . ARG A 1 120 ? 3.192 -13.055 -0.961 1.00 95.56 120 ARG A O 1
ATOM 883 N N . ASP A 1 121 ? 1.366 -14.165 -1.643 1.00 93.06 121 ASP A N 1
ATOM 884 C CA . ASP A 1 121 ? 1.883 -15.496 -1.329 1.00 93.06 121 ASP A CA 1
ATOM 885 C C . ASP A 1 121 ? 2.525 -16.178 -2.554 1.00 93.06 121 ASP A C 1
ATOM 887 O O . ASP A 1 121 ? 2.547 -15.648 -3.663 1.00 93.06 121 ASP A O 1
ATOM 891 N N . ARG A 1 122 ? 3.072 -17.384 -2.364 1.00 90.38 122 ARG A N 1
ATOM 892 C CA . ARG A 1 122 ? 3.676 -18.168 -3.460 1.00 90.38 122 ARG A CA 1
ATOM 893 C C . ARG A 1 122 ? 2.655 -18.758 -4.439 1.00 90.38 122 ARG A C 1
ATOM 895 O O . ARG A 1 122 ? 3.064 -19.281 -5.468 1.00 90.38 122 ARG A O 1
ATOM 902 N N . GLY A 1 123 ? 1.368 -18.709 -4.105 1.00 90.69 123 GLY A N 1
ATOM 903 C CA . GLY A 1 123 ? 0.263 -19.085 -4.982 1.00 90.69 123 GLY A CA 1
ATOM 904 C C . GLY A 1 123 ? -0.255 -17.917 -5.824 1.00 90.69 123 GLY A C 1
ATOM 905 O O . GLY A 1 123 ? -1.296 -18.071 -6.449 1.00 90.69 123 GLY A O 1
ATOM 906 N N . ASP A 1 124 ? 0.454 -16.780 -5.831 1.00 89.62 124 ASP A N 1
ATOM 907 C CA . ASP A 1 124 ? 0.088 -15.543 -6.534 1.00 89.62 124 ASP A CA 1
ATOM 908 C C . ASP A 1 124 ? -1.195 -14.879 -5.990 1.00 89.62 124 ASP A C 1
ATOM 910 O O . ASP A 1 124 ? -1.827 -14.064 -6.659 1.00 89.62 124 ASP A O 1
ATOM 914 N N . ASN A 1 125 ? -1.565 -15.174 -4.736 1.00 93.25 125 ASN A N 1
ATOM 915 C CA . ASN A 1 125 ? -2.711 -14.552 -4.076 1.00 93.25 125 ASN A CA 1
ATOM 916 C C . ASN A 1 125 ? -2.288 -13.306 -3.297 1.00 93.25 125 ASN A C 1
ATOM 918 O O . ASN A 1 125 ? -1.367 -13.349 -2.475 1.00 93.25 125 ASN A O 1
ATOM 922 N N . TRP A 1 126 ? -3.010 -12.207 -3.514 1.00 96.00 126 TRP A N 1
ATOM 923 C CA . TRP A 1 126 ? -2.857 -10.959 -2.769 1.00 96.00 126 TRP A CA 1
ATOM 924 C C . TRP A 1 12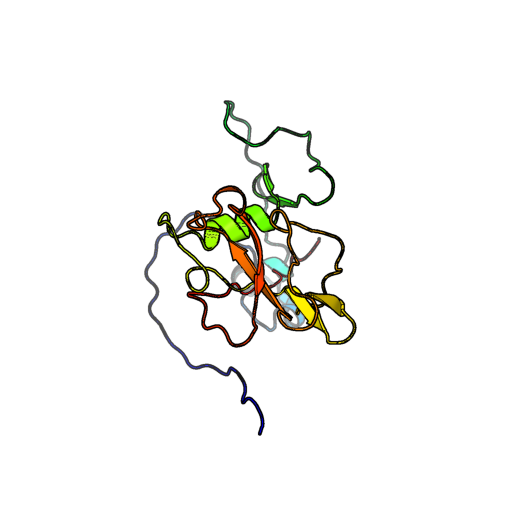6 ? -3.706 -10.964 -1.497 1.00 96.00 126 TRP A C 1
ATOM 926 O O . TRP A 1 126 ? -4.867 -11.372 -1.516 1.00 96.00 126 TRP A O 1
ATOM 936 N N . TYR A 1 127 ? -3.135 -10.488 -0.392 1.00 96.19 127 TYR A N 1
ATOM 937 C CA . TYR A 1 127 ? -3.816 -10.399 0.895 1.00 96.19 127 TYR A CA 1
ATOM 938 C C . TYR A 1 127 ? -3.261 -9.263 1.759 1.00 96.19 127 TYR A C 1
ATOM 940 O O . TYR A 1 127 ? -2.060 -8.977 1.761 1.00 96.19 127 TYR A O 1
ATOM 948 N N . TRP A 1 128 ? -4.135 -8.637 2.545 1.00 96.12 128 TRP A N 1
ATOM 949 C CA . TRP A 1 128 ? -3.729 -7.697 3.586 1.00 96.12 128 TRP A CA 1
ATOM 950 C C . TRP A 1 128 ? -3.321 -8.444 4.857 1.00 96.12 128 TRP A C 1
ATOM 952 O O . TRP A 1 128 ? -3.970 -9.406 5.273 1.00 96.12 128 TRP A O 1
ATOM 962 N N . THR A 1 129 ? -2.252 -8.000 5.519 1.00 95.25 129 THR A N 1
ATOM 963 C CA . THR A 1 129 ? -1.763 -8.627 6.761 1.00 95.25 129 THR A CA 1
ATOM 964 C C . THR A 1 129 ? -2.734 -8.524 7.937 1.00 95.25 129 THR A C 1
ATOM 966 O O . THR A 1 129 ? -2.638 -9.321 8.868 1.00 95.25 129 THR A O 1
ATOM 969 N N . ASP A 1 130 ? -3.657 -7.563 7.907 1.00 89.69 130 ASP A N 1
ATOM 970 C CA . ASP A 1 130 ? -4.724 -7.398 8.903 1.00 89.69 130 ASP A CA 1
ATOM 971 C C . ASP A 1 130 ? -5.980 -8.231 8.587 1.00 89.69 130 ASP A C 1
ATOM 973 O O . ASP A 1 130 ? -6.930 -8.223 9.366 1.00 89.69 130 ASP A O 1
ATOM 977 N N . LYS A 1 131 ? -5.954 -9.008 7.492 1.00 91.62 131 LYS A N 1
ATOM 978 C CA . LYS A 1 131 ? -7.056 -9.840 6.984 1.00 91.62 131 LYS A CA 1
ATOM 979 C C . LYS A 1 131 ? -8.242 -9.049 6.421 1.00 91.62 131 LYS A C 1
ATOM 981 O O . LYS A 1 131 ? -9.290 -9.651 6.181 1.00 91.62 131 LYS A O 1
ATOM 986 N N . THR A 1 132 ? -8.087 -7.748 6.170 1.00 87.75 132 THR A N 1
ATOM 987 C CA . THR A 1 132 ? -9.056 -6.984 5.376 1.00 87.75 132 THR A CA 1
ATOM 988 C C . THR A 1 132 ? -9.217 -7.635 4.002 1.00 87.75 132 THR A C 1
ATOM 990 O O . THR A 1 132 ? -8.268 -8.195 3.442 1.00 87.75 132 THR A O 1
ATOM 993 N N . VAL A 1 133 ? -10.434 -7.587 3.462 1.00 89.62 133 VAL A N 1
ATOM 994 C CA . VAL A 1 133 ? -10.742 -8.152 2.147 1.00 89.62 133 VAL A CA 1
ATOM 995 C C . VAL A 1 133 ? -9.891 -7.466 1.071 1.00 89.62 133 VAL A C 1
ATOM 997 O O . VAL A 1 133 ? -9.673 -6.258 1.091 1.00 89.62 133 VAL A O 1
ATOM 1000 N N . TRP A 1 134 ? -9.372 -8.255 0.131 1.00 90.69 134 TRP A N 1
ATOM 1001 C CA . TRP A 1 134 ? -8.642 -7.760 -1.035 1.00 90.69 134 TRP A CA 1
ATOM 1002 C C . TRP A 1 134 ? -9.620 -7.389 -2.164 1.00 90.69 134 TRP A C 1
ATOM 1004 O O . TRP A 1 134 ? -9.848 -8.156 -3.101 1.00 90.69 134 TRP A O 1
ATOM 1014 N N . ASP A 1 135 ? -10.245 -6.219 -2.063 1.00 87.00 135 ASP A N 1
ATOM 1015 C CA . ASP A 1 135 ? -11.216 -5.718 -3.043 1.00 87.00 135 ASP A CA 1
ATOM 1016 C C . ASP A 1 135 ? -10.778 -4.404 -3.712 1.00 87.00 135 ASP A C 1
ATOM 1018 O O . ASP A 1 135 ? -10.946 -4.264 -4.929 1.00 87.00 135 ASP A O 1
ATOM 1022 N N . TYR A 1 136 ? -10.124 -3.506 -2.974 1.00 89.00 136 TYR A N 1
ATOM 1023 C CA . TYR A 1 136 ? -9.545 -2.257 -3.472 1.00 89.00 136 TYR A CA 1
ATOM 1024 C C . TYR A 1 136 ? -8.161 -2.442 -4.111 1.00 89.00 136 TYR A C 1
ATOM 1026 O O . TYR A 1 136 ? -7.306 -3.152 -3.584 1.00 89.00 136 TYR A O 1
ATOM 1034 N N . ARG A 1 137 ? -7.917 -1.749 -5.233 1.00 90.94 137 ARG A N 1
ATOM 1035 C CA . ARG A 1 137 ? -6.639 -1.759 -5.962 1.00 90.94 137 ARG A CA 1
ATOM 1036 C C . ARG A 1 137 ? -6.211 -0.342 -6.315 1.00 90.94 137 ARG A C 1
ATOM 1038 O O . ARG A 1 137 ? -7.032 0.436 -6.793 1.00 90.94 137 ARG A O 1
ATOM 1045 N N . ASN A 1 138 ? -4.925 -0.047 -6.149 1.00 94.75 138 ASN A N 1
ATOM 1046 C CA . ASN A 1 138 ? -4.327 1.216 -6.574 1.00 94.75 138 ASN A CA 1
ATOM 1047 C C . ASN A 1 138 ? -2.904 1.033 -7.126 1.00 94.75 138 ASN A C 1
ATOM 1049 O O . ASN A 1 138 ? -2.004 1.826 -6.850 1.00 94.75 138 ASN A O 1
ATOM 1053 N N . TRP A 1 139 ? -2.691 -0.043 -7.882 1.00 96.56 139 TRP A N 1
ATOM 1054 C CA . TRP A 1 139 ? -1.425 -0.315 -8.560 1.00 96.56 139 TRP A CA 1
ATOM 1055 C C . TRP A 1 139 ? -0.979 0.861 -9.422 1.00 96.56 139 TRP A C 1
ATOM 1057 O O . TRP A 1 139 ? -1.804 1.537 -10.039 1.00 96.56 139 TRP A O 1
ATOM 1067 N N . ALA A 1 140 ? 0.326 1.110 -9.441 1.00 96.44 140 ALA A N 1
ATOM 1068 C CA . ALA A 1 140 ? 0.922 2.019 -10.399 1.00 96.44 140 ALA A CA 1
ATOM 1069 C C . ALA A 1 140 ? 0.798 1.434 -11.816 1.00 96.44 140 ALA A C 1
ATOM 1071 O O . ALA A 1 140 ? 0.551 0.232 -11.974 1.00 96.44 140 ALA A O 1
ATOM 1072 N N . PRO A 1 141 ? 0.944 2.256 -12.866 1.00 95.69 141 PRO A N 1
ATOM 1073 C CA . PRO A 1 141 ? 0.938 1.752 -14.230 1.00 95.69 141 PRO A CA 1
ATOM 1074 C C . PRO A 1 141 ? 1.934 0.600 -14.404 1.00 95.69 141 PRO A C 1
ATOM 1076 O O . PRO A 1 141 ? 3.100 0.732 -14.061 1.0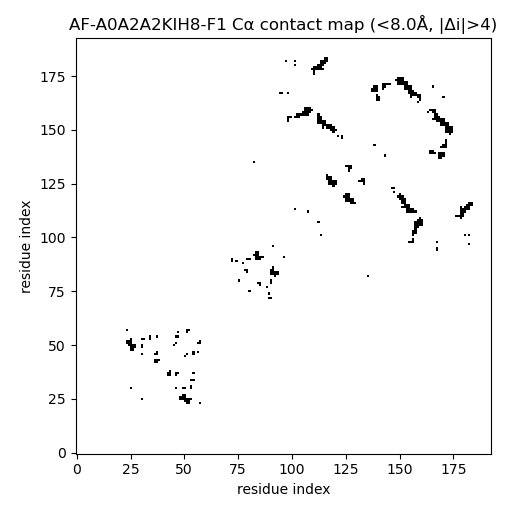0 95.69 141 PRO A O 1
ATOM 1079 N N . SER A 1 142 ? 1.467 -0.512 -14.974 1.00 93.69 142 SER A N 1
ATOM 1080 C CA . SER A 1 142 ? 2.246 -1.745 -15.202 1.00 93.69 142 SER A CA 1
ATOM 1081 C C . SER A 1 142 ? 2.580 -2.585 -13.962 1.00 93.69 142 SER A C 1
ATOM 1083 O O . SER A 1 142 ? 3.238 -3.610 -14.107 1.00 93.69 142 SER A O 1
ATOM 1085 N N . GLU A 1 143 ? 2.079 -2.227 -12.778 1.00 94.62 143 GLU A N 1
ATOM 1086 C CA . GLU A 1 143 ? 2.199 -3.048 -11.570 1.00 94.62 143 GLU A CA 1
ATOM 1087 C C . GLU A 1 143 ? 0.986 -3.980 -11.375 1.00 94.62 143 GLU A C 1
ATOM 1089 O O . GLU A 1 143 ? -0.139 -3.634 -11.759 1.00 94.62 143 GLU A O 1
ATOM 1094 N N . PRO A 1 144 ? 1.163 -5.136 -10.710 1.00 94.69 144 PRO A N 1
ATOM 1095 C CA . PRO A 1 144 ? 2.440 -5.737 -10.309 1.00 94.69 144 PRO A CA 1
ATOM 1096 C C . PRO A 1 144 ? 3.196 -6.336 -11.511 1.00 94.69 144 PRO A C 1
ATOM 1098 O O . PRO A 1 144 ? 2.594 -7.040 -12.321 1.00 94.69 144 PRO A O 1
ATOM 1101 N N . ASP A 1 145 ? 4.508 -6.106 -11.611 1.00 91.25 145 ASP A N 1
ATOM 1102 C CA . ASP A 1 145 ? 5.295 -6.395 -12.825 1.00 91.25 145 ASP A CA 1
ATOM 1103 C C . ASP A 1 145 ? 6.172 -7.666 -12.734 1.00 91.25 145 ASP A C 1
ATOM 1105 O O . ASP A 1 145 ? 6.449 -8.307 -13.750 1.00 91.25 145 ASP A O 1
ATOM 1109 N N . GLN A 1 146 ? 6.586 -8.075 -11.526 1.00 88.19 146 GLN A N 1
ATOM 1110 C CA . GLN A 1 146 ? 7.469 -9.231 -11.306 1.00 88.19 146 GLN A CA 1
ATOM 1111 C C . GLN A 1 146 ? 6.792 -10.369 -10.513 1.00 88.19 146 GLN A C 1
ATOM 1113 O O . GLN A 1 146 ? 7.004 -10.509 -9.296 1.00 88.19 146 GLN A O 1
ATOM 1118 N N . PRO A 1 147 ? 5.975 -11.234 -11.146 1.00 83.38 147 PRO A N 1
ATOM 1119 C CA . PRO A 1 147 ? 5.447 -12.429 -10.495 1.00 83.38 147 PRO A CA 1
ATOM 1120 C C . PRO A 1 147 ? 6.556 -13.375 -10.017 1.00 83.38 147 PRO A C 1
ATOM 1122 O O . PRO A 1 147 ? 7.568 -13.577 -10.681 1.00 83.38 147 PRO A O 1
ATOM 1125 N N . GLY A 1 148 ? 6.387 -13.938 -8.818 1.00 83.38 148 GLY A N 1
ATOM 1126 C CA . GLY A 1 148 ? 7.313 -14.923 -8.247 1.00 83.38 148 GLY A CA 1
ATOM 1127 C C . GLY A 1 148 ? 8.533 -14.366 -7.497 1.00 83.38 148 GLY A C 1
ATOM 1128 O O . GLY A 1 148 ? 9.201 -15.137 -6.800 1.00 83.38 148 GLY A O 1
ATOM 1129 N N . THR A 1 149 ? 8.819 -13.060 -7.564 1.00 88.06 149 THR A N 1
ATOM 1130 C CA . THR A 1 149 ? 9.992 -12.458 -6.889 1.00 88.06 149 THR A CA 1
ATOM 1131 C C . THR A 1 149 ? 9.646 -11.304 -5.943 1.00 88.06 149 THR A C 1
ATOM 1133 O O . THR A 1 149 ? 10.307 -11.138 -4.915 1.00 88.06 149 THR A O 1
ATOM 1136 N N . GLN A 1 150 ? 8.588 -10.540 -6.226 1.00 94.12 150 GLN A N 1
ATOM 1137 C CA . GLN A 1 150 ? 8.185 -9.378 -5.430 1.00 94.12 150 GLN A CA 1
ATOM 1138 C C . GLN A 1 150 ? 6.897 -9.650 -4.639 1.00 94.12 150 GLN A C 1
ATOM 1140 O O . GLN A 1 150 ? 5.801 -9.668 -5.189 1.00 94.12 150 GLN A O 1
ATOM 1145 N N . TYR A 1 151 ? 7.016 -9.910 -3.337 1.00 96.06 151 TYR A N 1
ATOM 1146 C CA . TYR A 1 151 ? 5.900 -10.384 -2.499 1.00 96.06 151 TYR A CA 1
ATOM 1147 C C . TYR A 1 151 ? 5.374 -9.351 -1.491 1.00 96.06 151 TYR A C 1
ATOM 1149 O O . TYR A 1 151 ? 4.464 -9.650 -0.717 1.00 96.06 151 TYR A O 1
ATOM 1157 N N . CYS A 1 152 ? 5.949 -8.151 -1.468 1.00 97.19 152 CYS A N 1
ATOM 1158 C CA . CYS A 1 152 ? 5.565 -7.064 -0.572 1.00 97.19 152 CYS A CA 1
ATOM 1159 C C . CYS A 1 152 ? 5.220 -5.822 -1.387 1.00 97.19 152 CYS A C 1
ATOM 1161 O O . CYS A 1 152 ? 5.611 -5.720 -2.547 1.00 97.19 152 CYS A O 1
ATOM 1163 N N . VAL A 1 153 ? 4.491 -4.882 -0.791 1.00 97.81 153 VAL A N 1
ATOM 1164 C CA . VAL A 1 153 ? 4.008 -3.699 -1.508 1.00 97.81 153 VAL A CA 1
ATOM 1165 C C . VAL A 1 153 ? 4.398 -2.440 -0.775 1.00 97.81 153 VAL A C 1
ATOM 1167 O O . VAL A 1 153 ? 4.181 -2.309 0.431 1.00 97.81 153 VAL A O 1
ATOM 1170 N N . GLN A 1 154 ? 4.942 -1.500 -1.532 1.00 97.00 154 GLN A N 1
ATOM 1171 C CA . GLN A 1 154 ? 5.210 -0.155 -1.062 1.00 97.00 154 GLN A CA 1
ATOM 1172 C C . GLN A 1 154 ? 4.210 0.831 -1.656 1.00 97.00 154 GLN A C 1
ATOM 1174 O O . GLN A 1 154 ? 3.739 0.648 -2.779 1.00 97.00 154 GLN A O 1
ATOM 1179 N N . ILE A 1 155 ? 3.922 1.892 -0.910 1.00 96.19 155 ILE A N 1
ATOM 1180 C CA . ILE A 1 155 ? 3.215 3.060 -1.424 1.00 96.19 155 ILE A CA 1
ATOM 1181 C C . ILE A 1 155 ? 4.231 4.099 -1.898 1.00 96.19 155 ILE A C 1
ATOM 1183 O O . ILE A 1 155 ? 5.188 4.429 -1.190 1.00 96.19 155 ILE A O 1
ATOM 1187 N N . THR A 1 156 ? 4.026 4.615 -3.103 1.00 94.62 156 THR A N 1
ATOM 1188 C CA . THR A 1 156 ? 4.882 5.619 -3.741 1.00 94.62 156 THR A CA 1
ATOM 1189 C C . THR A 1 156 ? 4.354 7.020 -3.441 1.00 94.62 156 THR A C 1
ATOM 1191 O O . THR A 1 156 ? 3.811 7.717 -4.292 1.00 94.62 156 THR A O 1
ATOM 1194 N N . SER A 1 157 ? 4.459 7.419 -2.172 1.00 91.06 157 SER A N 1
ATOM 1195 C CA . SER A 1 157 ? 3.898 8.673 -1.642 1.00 91.06 157 SER A CA 1
ATOM 1196 C C . SER A 1 157 ? 4.653 9.942 -2.029 1.00 91.06 157 SER A C 1
ATOM 1198 O O . SER A 1 157 ? 4.115 11.045 -1.918 1.00 91.06 157 SER A O 1
ATOM 1200 N N . ASP A 1 158 ? 5.889 9.785 -2.482 1.00 89.94 158 ASP A N 1
ATOM 1201 C CA . ASP A 1 158 ? 6.727 10.826 -3.056 1.00 89.94 158 ASP A CA 1
ATOM 1202 C C . ASP A 1 158 ? 6.850 10.610 -4.572 1.00 89.94 158 ASP A C 1
ATOM 1204 O O . ASP A 1 158 ? 6.592 9.515 -5.076 1.00 89.94 158 ASP A O 1
ATOM 1208 N N . VAL A 1 159 ? 7.246 11.647 -5.317 1.00 87.56 159 VAL A N 1
ATOM 1209 C CA . VAL A 1 159 ? 7.478 11.512 -6.763 1.00 87.56 159 VAL A CA 1
ATOM 1210 C C . VAL A 1 159 ? 8.557 10.454 -6.982 1.00 87.56 159 VAL A C 1
ATOM 1212 O O . VAL A 1 159 ? 9.691 10.611 -6.516 1.00 87.56 159 VAL A O 1
ATOM 1215 N N . TYR A 1 160 ? 8.201 9.378 -7.683 1.00 89.62 160 TYR A N 1
ATOM 1216 C CA . TYR A 1 160 ? 9.134 8.309 -7.999 1.00 89.62 160 TYR A CA 1
ATOM 1217 C C . TYR A 1 160 ? 10.038 8.758 -9.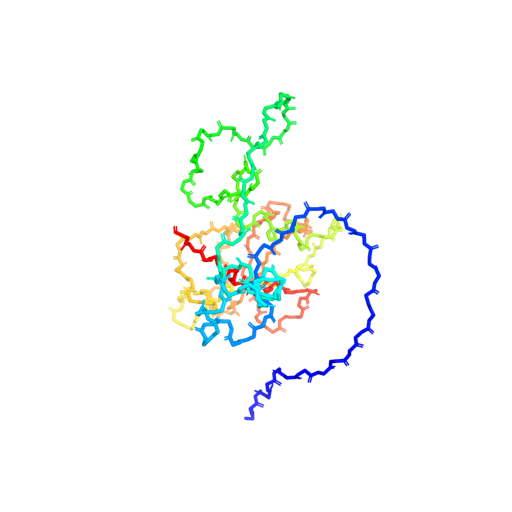149 1.00 89.62 160 TYR A C 1
ATOM 1219 O O . TYR A 1 160 ? 9.583 9.081 -10.246 1.00 89.62 160 TYR A O 1
ATOM 1227 N N . THR A 1 161 ? 11.344 8.809 -8.904 1.00 89.88 161 THR A N 1
ATOM 1228 C CA . THR A 1 161 ? 12.316 9.330 -9.869 1.00 89.88 161 THR A CA 1
ATOM 1229 C C . THR A 1 161 ? 12.348 8.435 -11.106 1.00 89.88 161 THR A C 1
ATOM 1231 O O . THR A 1 161 ? 12.687 7.257 -11.008 1.00 89.88 161 THR A O 1
ATOM 1234 N N . GLY A 1 162 ? 12.006 9.008 -12.263 1.00 89.56 162 GLY A N 1
ATOM 1235 C CA . GLY A 1 162 ? 11.871 8.291 -13.536 1.00 89.56 162 GLY A CA 1
ATOM 1236 C C . GLY A 1 162 ? 10.464 7.767 -13.841 1.00 89.56 162 GLY A C 1
ATOM 1237 O O . GLY A 1 162 ? 10.234 7.394 -14.982 1.00 89.56 162 GLY A O 1
ATOM 1238 N N . TYR A 1 163 ? 9.541 7.795 -12.872 1.00 91.25 163 TYR A N 1
ATOM 1239 C CA . TYR A 1 163 ? 8.166 7.293 -13.008 1.00 91.25 163 TYR A CA 1
ATOM 1240 C C . TYR A 1 163 ? 7.172 8.192 -12.241 1.00 91.25 163 TYR A C 1
ATOM 1242 O O . TYR A 1 163 ? 6.603 7.781 -11.226 1.00 91.25 163 TYR A O 1
ATOM 1250 N N . PRO A 1 164 ? 6.990 9.465 -12.640 1.00 90.06 164 PRO A N 1
ATOM 1251 C CA . PRO A 1 164 ? 6.103 10.399 -11.937 1.00 90.06 164 PRO A CA 1
ATOM 1252 C C . PRO A 1 164 ? 4.648 9.909 -11.836 1.00 90.06 164 PRO A C 1
ATOM 1254 O O . PRO A 1 164 ? 3.955 10.244 -10.880 1.00 90.06 164 PRO A O 1
ATOM 1257 N N . GLU A 1 165 ? 4.200 9.085 -12.779 1.00 91.75 165 GLU A N 1
ATOM 1258 C CA . GLU A 1 165 ? 2.885 8.448 -12.816 1.00 91.75 165 GLU A CA 1
ATOM 1259 C C . GLU A 1 165 ? 2.663 7.403 -11.713 1.00 91.75 165 GLU A C 1
ATOM 1261 O O . GLU A 1 165 ? 1.538 6.961 -11.510 1.00 91.75 165 GLU A O 1
ATOM 1266 N N . TYR A 1 166 ? 3.707 7.036 -10.963 1.00 93.75 166 TYR A N 1
ATOM 1267 C CA . TYR A 1 166 ? 3.579 6.183 -9.781 1.00 93.75 166 TYR A CA 1
ATOM 1268 C C . TYR A 1 166 ? 3.112 6.992 -8.563 1.00 93.75 166 TYR A C 1
ATOM 1270 O O . TYR A 1 166 ? 2.855 6.417 -7.510 1.00 93.75 166 TYR A O 1
ATOM 1278 N N . TYR A 1 167 ? 3.030 8.319 -8.640 1.00 91.44 167 TYR A N 1
ATOM 1279 C CA . TYR A 1 167 ? 2.707 9.153 -7.486 1.00 91.44 167 TYR A CA 1
ATOM 1280 C C . TYR A 1 167 ? 1.360 8.775 -6.835 1.00 91.44 167 TYR A C 1
ATOM 1282 O O . TYR A 1 167 ? 0.315 8.841 -7.467 1.00 91.44 167 TYR A O 1
ATOM 1290 N N . GLN A 1 168 ? 1.403 8.431 -5.541 1.00 91.94 168 GLN A N 1
ATOM 1291 C CA . GLN A 1 168 ? 0.286 7.959 -4.700 1.00 91.94 168 GLN A CA 1
ATOM 1292 C C . GLN A 1 168 ? -0.282 6.570 -5.046 1.00 91.94 168 GLN A C 1
ATOM 1294 O O . GLN A 1 168 ? -1.298 6.169 -4.470 1.00 91.94 168 GLN A O 1
ATOM 1299 N N . ASN A 1 169 ? 0.385 5.814 -5.918 1.00 95.06 169 ASN A N 1
ATOM 1300 C CA . ASN A 1 169 ? 0.030 4.443 -6.278 1.00 95.06 169 ASN A CA 1
ATOM 1301 C C . ASN A 1 169 ? 0.840 3.394 -5.494 1.00 95.06 169 ASN A C 1
ATOM 1303 O O . ASN A 1 169 ? 1.572 3.696 -4.547 1.00 95.06 169 ASN A O 1
ATOM 1307 N N . TRP A 1 170 ? 0.637 2.125 -5.838 1.00 97.25 170 TRP A N 1
ATOM 1308 C CA . TRP A 1 170 ? 1.322 0.989 -5.236 1.00 97.25 170 TRP A CA 1
ATOM 1309 C C . TRP A 1 170 ? 2.323 0.374 -6.192 1.00 97.25 170 TRP A C 1
ATOM 1311 O O . TRP A 1 170 ? 2.039 0.199 -7.374 1.00 97.25 170 TRP A O 1
ATOM 1321 N N . ASN A 1 171 ? 3.454 -0.036 -5.637 1.00 96.12 171 ASN A N 1
ATOM 1322 C CA . ASN A 1 171 ? 4.502 -0.735 -6.354 1.00 96.12 171 ASN A CA 1
ATOM 1323 C C . ASN A 1 171 ? 4.772 -2.069 -5.664 1.00 96.12 171 ASN A C 1
ATOM 1325 O O . ASN A 1 171 ? 5.016 -2.096 -4.449 1.00 96.12 171 ASN A O 1
ATOM 1329 N N . SER A 1 172 ? 4.725 -3.169 -6.413 1.00 95.88 172 SER A N 1
ATOM 1330 C CA . SER A 1 172 ? 5.198 -4.442 -5.885 1.00 95.88 172 SER A CA 1
ATOM 1331 C C . SER A 1 172 ? 6.718 -4.382 -5.718 1.00 95.88 172 SER A C 1
ATOM 1333 O O . SER A 1 172 ? 7.423 -3.628 -6.386 1.00 95.88 172 SER A O 1
ATOM 1335 N N . TYR A 1 173 ? 7.237 -5.035 -4.679 1.00 95.88 173 TYR A N 1
ATOM 1336 C CA . TYR A 1 173 ? 8.650 -4.935 -4.342 1.00 95.88 173 TYR A CA 1
ATOM 1337 C C . TYR A 1 173 ? 9.168 -6.147 -3.564 1.00 95.88 173 TYR A C 1
ATOM 1339 O O . TYR A 1 173 ? 8.428 -6.942 -2.971 1.00 95.88 173 TYR A O 1
ATOM 1347 N N . GLY A 1 174 ? 10.491 -6.304 -3.570 1.00 95.62 174 GLY A N 1
ATOM 1348 C CA . GLY A 1 174 ? 11.164 -7.377 -2.849 1.00 95.62 174 GLY A CA 1
ATOM 1349 C C . GLY A 1 174 ? 11.075 -7.170 -1.337 1.00 95.62 174 GLY A C 1
ATOM 1350 O O . GLY A 1 174 ? 11.579 -6.179 -0.817 1.00 95.62 174 GLY A O 1
ATOM 1351 N N . CYS A 1 175 ? 10.510 -8.136 -0.610 1.00 95.06 175 CYS A N 1
ATOM 1352 C CA . CYS A 1 175 ? 10.325 -8.048 0.847 1.00 95.06 175 CYS A CA 1
ATOM 1353 C C . CYS A 1 175 ? 11.622 -7.863 1.655 1.00 95.06 175 CYS A C 1
ATOM 1355 O O . CYS A 1 175 ? 11.568 -7.452 2.809 1.00 95.06 175 CYS A O 1
ATOM 1357 N N . ASN A 1 176 ? 12.780 -8.190 1.074 1.00 94.06 176 ASN A N 1
ATOM 1358 C CA . ASN A 1 176 ? 14.083 -8.036 1.724 1.00 94.06 176 ASN A CA 1
ATOM 1359 C C . ASN A 1 176 ? 14.634 -6.603 1.632 1.00 94.06 176 ASN A C 1
ATOM 1361 O O . ASN A 1 176 ? 15.676 -6.313 2.223 1.00 94.06 176 ASN A O 1
ATOM 1365 N N . ALA A 1 177 ? 13.973 -5.714 0.885 1.00 94.62 177 ALA A N 1
ATOM 1366 C CA . ALA A 1 177 ? 14.370 -4.320 0.806 1.00 94.62 177 ALA A CA 1
ATOM 1367 C C . ALA A 1 177 ? 14.157 -3.603 2.146 1.00 94.62 177 ALA A C 1
ATOM 1369 O O . ALA A 1 177 ? 13.177 -3.825 2.861 1.00 94.62 177 ALA A O 1
ATOM 1370 N N . LYS A 1 178 ? 15.080 -2.698 2.472 1.00 95.69 178 LYS A N 1
ATOM 1371 C CA . LYS A 1 178 ? 14.983 -1.828 3.644 1.00 95.69 178 LYS A CA 1
ATOM 1372 C C . LYS A 1 178 ? 14.410 -0.490 3.211 1.00 95.69 178 LYS A C 1
ATOM 1374 O O . LYS A 1 178 ? 15.168 0.394 2.835 1.00 95.69 178 LYS A O 1
ATOM 1379 N N . LEU A 1 179 ? 13.086 -0.365 3.232 1.00 95.25 179 LEU A N 1
ATOM 1380 C CA . LEU A 1 179 ? 12.459 0.916 2.930 1.00 95.25 179 LEU A CA 1
ATOM 1381 C C . LEU A 1 179 ? 12.671 1.926 4.057 1.00 95.25 179 LEU A C 1
ATOM 1383 O O . LEU A 1 179 ? 12.919 1.559 5.209 1.00 95.25 179 LEU A O 1
ATOM 1387 N N . ARG A 1 180 ? 12.510 3.201 3.714 1.00 94.12 180 ARG A N 1
ATOM 1388 C CA . ARG A 1 180 ? 12.607 4.337 4.631 1.00 94.12 180 ARG A CA 1
ATOM 1389 C C . ARG A 1 180 ? 11.650 4.220 5.816 1.00 94.12 180 ARG A C 1
ATOM 1391 O O . ARG A 1 180 ? 12.005 4.616 6.923 1.00 94.12 180 ARG A O 1
ATOM 1398 N N . SER A 1 181 ? 10.435 3.727 5.594 1.00 94.56 181 SER A N 1
ATOM 1399 C CA . SER A 1 181 ? 9.416 3.624 6.642 1.00 94.56 181 SER A CA 1
ATOM 1400 C C . SER A 1 181 ? 8.383 2.533 6.357 1.00 94.56 181 SER A C 1
ATOM 1402 O O . SER A 1 181 ? 8.398 1.884 5.311 1.00 94.56 181 SER A O 1
ATOM 1404 N N . TYR A 1 182 ? 7.473 2.329 7.308 1.00 96.00 182 TYR A N 1
ATOM 1405 C CA . TYR A 1 182 ? 6.291 1.479 7.185 1.00 96.00 182 TYR A CA 1
ATOM 1406 C C . TYR A 1 182 ? 5.109 2.138 7.906 1.00 96.00 182 TYR A C 1
ATOM 1408 O O . TYR A 1 182 ? 5.315 2.870 8.877 1.00 96.00 182 TYR A O 1
ATOM 1416 N N . VAL A 1 183 ? 3.881 1.878 7.449 1.00 94.56 183 VAL A N 1
ATOM 1417 C CA . VAL A 1 183 ? 2.656 2.345 8.119 1.00 94.56 183 VAL A CA 1
ATOM 1418 C C . VAL A 1 183 ? 1.993 1.204 8.871 1.00 94.56 183 VAL A C 1
ATOM 1420 O O . VAL A 1 183 ? 1.744 0.134 8.317 1.00 94.56 183 VAL A O 1
ATOM 1423 N N . CYS A 1 184 ? 1.656 1.462 10.132 1.00 91.81 184 CYS A N 1
ATOM 1424 C CA . CYS A 1 184 ? 0.805 0.589 10.928 1.00 91.81 184 CYS A CA 1
ATOM 1425 C C . CYS A 1 184 ? -0.627 1.123 10.928 1.00 91.81 184 CYS A C 1
ATOM 1427 O O . CYS A 1 184 ? -0.848 2.318 11.128 1.00 91.81 184 CYS A O 1
ATOM 1429 N N . LYS A 1 185 ? -1.597 0.220 10.784 1.00 86.56 185 LYS A N 1
ATOM 1430 C CA . LYS A 1 185 ? -3.016 0.499 11.006 1.00 86.56 185 LYS A CA 1
ATOM 1431 C C . LYS A 1 185 ? -3.433 -0.077 12.351 1.00 86.56 185 LYS A C 1
ATOM 1433 O O . LYS A 1 185 ? -3.006 -1.164 12.738 1.00 86.56 185 LYS A O 1
ATOM 1438 N N . ARG A 1 186 ? -4.276 0.661 13.063 1.00 83.00 186 ARG A N 1
ATOM 1439 C CA . ARG A 1 186 ? -4.983 0.172 14.242 1.00 83.00 186 ARG A CA 1
ATOM 1440 C C . ARG A 1 186 ? -6.429 0.593 14.112 1.00 83.00 186 ARG A C 1
ATOM 1442 O O . ARG A 1 186 ? -6.696 1.782 13.940 1.00 83.00 186 ARG A O 1
ATOM 1449 N N . ASP A 1 187 ? -7.335 -0.357 14.274 1.00 74.44 187 ASP A N 1
ATOM 1450 C CA . ASP A 1 187 ? -8.744 -0.028 14.373 1.00 74.44 187 ASP A CA 1
ATOM 1451 C C . ASP A 1 187 ? -8.975 0.809 15.624 1.00 74.44 187 ASP A C 1
ATOM 1453 O O . ASP A 1 187 ? -8.640 0.431 16.752 1.00 74.44 187 ASP A O 1
ATOM 1457 N N . VAL A 1 188 ? -9.552 1.984 15.419 1.00 62.59 188 VAL A N 1
ATOM 1458 C CA . VAL A 1 188 ? -10.186 2.691 16.517 1.00 62.59 188 VAL A CA 1
ATOM 1459 C C . VAL A 1 188 ? -11.485 1.943 16.750 1.00 62.59 188 VAL A C 1
ATOM 1461 O O . VAL A 1 188 ? -12.387 2.027 15.919 1.00 62.59 188 VAL A O 1
ATOM 1464 N N . LEU A 1 189 ? -11.575 1.188 17.847 1.00 49.19 189 LEU A N 1
ATOM 1465 C CA . LEU A 1 189 ? -12.842 0.627 18.308 1.00 49.19 189 LEU A CA 1
ATOM 1466 C C . LEU A 1 189 ? -13.821 1.786 18.509 1.00 49.19 189 LEU A C 1
ATOM 1468 O O . LEU A 1 189 ? -13.819 2.462 19.539 1.00 49.19 189 LEU A O 1
ATOM 1472 N N . ARG A 1 190 ? -14.630 2.050 17.484 1.00 44.69 190 ARG A N 1
ATOM 1473 C CA . ARG A 1 190 ? -15.760 2.959 17.573 1.00 44.69 190 ARG A CA 1
ATOM 1474 C C . ARG A 1 190 ? -16.857 2.169 18.259 1.00 44.69 190 ARG A C 1
ATOM 1476 O O . ARG A 1 190 ? -17.346 1.182 17.719 1.00 44.69 190 ARG A O 1
ATOM 1483 N N . ILE A 1 191 ? -17.209 2.580 19.471 1.00 39.59 191 ILE A N 1
ATOM 1484 C CA . ILE A 1 191 ? -18.440 2.110 20.095 1.00 39.59 191 ILE A CA 1
ATOM 1485 C C . ILE A 1 191 ? -19.561 2.721 19.259 1.00 39.59 191 ILE A C 1
ATOM 1487 O O . ILE A 1 191 ? -19.812 3.922 19.340 1.00 39.59 191 ILE A O 1
ATOM 1491 N N . LEU A 1 192 ? -20.135 1.904 18.378 1.00 40.47 192 LEU A N 1
ATOM 1492 C CA . LEU A 1 192 ? -21.381 2.222 17.704 1.00 40.47 192 LEU A CA 1
ATOM 1493 C C . LEU A 1 192 ? -22.455 2.203 18.796 1.00 40.47 192 LEU A C 1
ATOM 1495 O O . LEU A 1 192 ? -22.652 1.168 19.434 1.00 40.47 192 LEU A O 1
ATOM 1499 N N . ASN A 1 193 ? -23.039 3.369 19.071 1.00 43.50 193 ASN A N 1
ATOM 1500 C CA . ASN A 1 193 ? -24.274 3.458 19.847 1.00 43.50 193 ASN A CA 1
ATOM 1501 C C . ASN A 1 193 ? -25.436 2.954 18.996 1.00 43.50 193 ASN A C 1
ATOM 1503 O O . ASN A 1 193 ? -25.491 3.359 17.812 1.00 43.50 193 ASN A O 1
#

Organism: NCBI:txid2018661

Solvent-accessible surface area (backbone atoms only — not comparable to full-atom values): 12521 Å² total; per-residue (Å²): 136,83,85,78,78,94,80,87,82,90,82,89,88,89,86,90,81,91,75,92,71,87,77,72,52,54,74,50,93,54,36,81,85,46,48,85,36,43,82,32,86,89,39,26,71,54,30,58,65,31,16,17,45,77,55,64,67,65,82,87,83,90,86,82,91,81,90,87,84,87,82,93,65,80,87,51,81,97,49,54,62,92,85,35,46,77,51,96,97,36,59,40,45,70,62,59,54,55,22,60,74,67,38,81,87,49,80,29,51,83,46,62,30,30,36,47,59,44,33,42,52,97,84,77,47,70,41,34,76,87,68,55,82,78,77,86,85,54,58,17,86,78,43,77,74,53,84,97,68,39,38,25,29,30,38,29,36,28,43,29,70,96,40,62,79,30,48,64,20,30,41,60,30,51,71,86,61,76,48,70,44,68,64,86,87,75,86,76,86,69,82,79,127